Protein AF-A0A940CKV7-F1 (afdb_monomer_lite)

Secondary structure (DSSP, 8-state):
-HHHHHTTS-TTGGGSTT-----HHHHHHHHHHHSTTSS---B-TTSPBP--HHHHHHHTT----TTSHHHHHHHHHHHHHHHHHH-HHHHHHHHHTSSHHHHHHHHHH-SSEEEEEEETTEEEEEEEEEEEE-TTT--EEEEETTS-THHHHT--HHHHHHHHHSSS--EEE--GGG----B-GGGGGGSHHHHTT-HHHHHHHHHHHHH-HHHHHHHHHHHHHHHHHHHHTS--SPPPGGG-TTSPPPHHHHHHHHHHHHS-HHHHHHHGGG-SSHHHHHHHHHHHHHH-GGGS-HHHHHHHHHHHHHHHS---TTSSS--HHHHHHHHHHHHHHHHHTT-HHHHHHHHHHHHHHHHHHHHHH--

pLDDT: mean 94.84, std 5.23, range [50.06, 98.69]

Radius of gyration: 26.02 Å; chains: 1; bounding box: 56×54×68 Å

Sequence (367 aa):
RNTLFQNLEYPFASTTNGNKEGDLINLARAANLYYPGTLKNRTNKKGNLEYKLDTTAPLNGIEHAAHTAIGDCLATLEIAKIIKKKASSVWDASLLTANKDESLKIIKNEKLFCTNEFYYGKVVPFVQTFVCQHPVYQWPKTFDLKQDPNIYMNMPIEALKGKLKKPPKVLRTCRHNKHPIVMNPSYIDNFEEYKMIGITKLTERANIVRQNKKFAEKVELILRDEAEEKAETKSQEDLYEEETVYKFPPAEDNKILPGFHEAAWDKKLPYLQKFKDKRFQYFGKKILYQEKPDLLSKEDYDEIHDTIVKRVLTTNDEKKWNTIPRTYAEIDTLRAKFEKSKATEKLKMLEEINVYVEELEKFYSHA

Foldseek 3Di:
DLVCLLQLHDPCVCQPPPHFAFDVLQLLLVLCLLQNPLWDADADPVRAGDDDLVGRQVSRVHDAPPPDPVRSVRSSVVSLVSSCVRVVQLVVLLVQLRHLVSLVCCLQPDLWWKFWDADPRHTHIFIWHWQEQQPPPRFTKIFGLLDQCVVQLPDDLVVNLVVCPDPVNGIDTDRSNHRIRTHHCVSQCSPVSSVVCPPVNSSVSSCSRSVRNVSSVSVNVSSVVVVVVVVVPDDPDDDDLSRCVVVDFDPQSSVCSVVLVVDDLLCNLVSLVVGPDVSSNLSSLVVCLVPPVVSDDPVSNCVNLVVVLCVACDPDPPDPDHHLVNLVVVLVVVCVVCVVVVVVVVNVVSVVVVVVSVVVCVVSVVD

Structure (mmCIF, N/CA/C/O backbone):
data_AF-A0A940CKV7-F1
#
_entry.id   AF-A0A940CKV7-F1
#
loop_
_atom_site.group_PDB
_atom_site.id
_atom_site.type_symbol
_atom_site.label_atom_id
_atom_site.label_alt_id
_atom_site.label_comp_id
_atom_site.label_asym_id
_atom_site.label_entity_id
_atom_site.label_seq_id
_atom_site.pdbx_PDB_ins_code
_atom_site.Cartn_x
_atom_site.Cartn_y
_atom_site.Cartn_z
_atom_site.occupancy
_atom_site.B_iso_or_equiv
_atom_site.auth_seq_id
_atom_site.auth_comp_id
_atom_site.auth_asym_id
_atom_site.auth_atom_id
_atom_site.pdbx_PDB_model_num
ATOM 1 N N . ARG A 1 1 ? 0.982 -0.813 -11.890 1.00 93.50 1 ARG A N 1
ATOM 2 C CA . ARG A 1 1 ? 0.947 0.659 -12.095 1.00 93.50 1 ARG A CA 1
ATOM 3 C C . ARG A 1 1 ? 2.190 1.157 -12.827 1.00 93.50 1 ARG A C 1
ATOM 5 O O . ARG A 1 1 ? 2.026 1.580 -13.955 1.00 93.50 1 ARG A O 1
ATOM 12 N N . ASN A 1 2 ? 3.403 1.055 -12.260 1.00 94.50 2 ASN A N 1
ATOM 13 C CA . ASN A 1 2 ? 4.631 1.523 -12.936 1.00 94.50 2 ASN A CA 1
ATOM 14 C C . ASN A 1 2 ? 4.862 0.862 -14.300 1.00 94.50 2 ASN A C 1
ATOM 16 O O . ASN A 1 2 ? 5.116 1.573 -15.258 1.00 94.50 2 ASN A O 1
ATOM 20 N N . THR A 1 3 ? 4.688 -0.461 -14.403 1.00 95.56 3 THR A N 1
ATOM 21 C CA . THR A 1 3 ? 4.785 -1.172 -15.688 1.00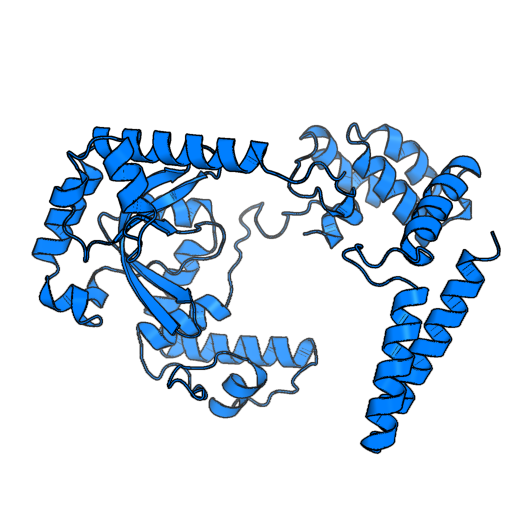 95.56 3 THR A CA 1
ATOM 22 C C . THR A 1 3 ? 3.829 -0.594 -16.727 1.00 95.56 3 THR A C 1
ATOM 24 O O . THR A 1 3 ? 4.272 -0.233 -17.803 1.00 95.56 3 THR A O 1
ATOM 27 N N . LEU A 1 4 ? 2.547 -0.418 -16.385 1.00 96.94 4 LEU A N 1
ATOM 28 C CA . LEU A 1 4 ? 1.564 0.192 -17.288 1.00 96.94 4 LEU A CA 1
ATOM 29 C C . LEU A 1 4 ? 1.986 1.614 -17.698 1.00 96.94 4 LEU A C 1
ATOM 31 O O . LEU A 1 4 ? 2.046 1.918 -18.879 1.00 96.94 4 LEU A O 1
ATOM 35 N N . PHE A 1 5 ? 2.382 2.452 -16.736 1.00 97.06 5 PHE A N 1
ATOM 36 C CA . PHE A 1 5 ? 2.818 3.827 -16.997 1.00 97.06 5 PHE A CA 1
ATOM 37 C C . PHE A 1 5 ? 3.996 3.913 -17.977 1.00 97.06 5 PHE A C 1
ATOM 39 O O . PHE A 1 5 ? 3.960 4.711 -18.908 1.00 97.06 5 PHE A O 1
ATOM 46 N N . GLN A 1 6 ? 5.009 3.064 -17.786 1.00 96.12 6 GLN A N 1
ATOM 47 C CA . GLN A 1 6 ? 6.195 3.003 -18.646 1.00 96.12 6 GLN A CA 1
ATOM 48 C C . GLN A 1 6 ? 5.915 2.381 -20.017 1.00 96.12 6 GLN A C 1
ATOM 50 O O . GLN A 1 6 ? 6.709 2.558 -20.929 1.00 96.12 6 GLN A O 1
ATOM 55 N N . ASN A 1 7 ? 4.799 1.665 -20.166 1.00 97.06 7 ASN A N 1
ATOM 56 C CA . ASN A 1 7 ? 4.383 1.039 -21.418 1.00 97.06 7 ASN A CA 1
ATOM 57 C C . ASN A 1 7 ? 3.242 1.805 -22.101 1.00 97.06 7 ASN A C 1
ATOM 59 O O . ASN A 1 7 ? 2.533 1.236 -22.919 1.00 97.06 7 ASN A O 1
ATOM 63 N N . LEU A 1 8 ? 3.039 3.085 -21.763 1.00 97.25 8 LEU A N 1
ATOM 64 C CA . LEU A 1 8 ? 1.963 3.913 -22.325 1.00 97.25 8 LEU A CA 1
ATOM 65 C C . LEU A 1 8 ? 0.572 3.277 -22.176 1.00 97.25 8 LEU A C 1
ATOM 67 O O . LEU A 1 8 ? -0.274 3.366 -23.058 1.00 97.25 8 LEU A O 1
ATOM 71 N N . GLU A 1 9 ? 0.334 2.647 -21.033 1.00 96.12 9 GLU A N 1
ATOM 72 C CA . GLU A 1 9 ? -0.957 2.104 -20.628 1.00 96.12 9 GLU A CA 1
ATOM 73 C C . GLU A 1 9 ? -1.489 2.862 -19.415 1.00 96.12 9 GLU A C 1
ATOM 75 O O . GLU A 1 9 ? -0.730 3.343 -18.565 1.00 96.12 9 GLU A O 1
ATOM 80 N N . TYR A 1 10 ? -2.815 2.950 -19.289 1.00 95.00 10 TYR A N 1
ATOM 81 C CA . TYR A 1 10 ? -3.418 3.707 -18.195 1.00 95.00 10 TYR A CA 1
ATOM 82 C C . TYR A 1 10 ? -3.077 3.077 -16.823 1.00 95.00 10 TYR A C 1
ATOM 84 O O . TYR A 1 10 ? -3.551 1.978 -16.509 1.00 95.00 10 TYR A O 1
ATOM 92 N N . PRO A 1 11 ? -2.311 3.750 -15.932 1.00 94.62 11 PRO A N 1
ATOM 93 C CA . PRO A 1 11 ? -1.699 3.081 -14.777 1.00 94.62 11 PRO A CA 1
ATOM 94 C C . PRO A 1 11 ? -2.669 2.612 -13.692 1.00 94.62 11 PRO A C 1
ATOM 96 O O . PRO A 1 11 ? -2.259 1.879 -12.787 1.00 94.62 11 PRO A O 1
ATOM 99 N N . PHE A 1 12 ? -3.923 3.064 -13.749 1.00 92.06 12 PHE A N 1
ATOM 100 C CA . PHE A 1 12 ? -4.952 2.843 -12.733 1.00 92.06 12 PHE A CA 1
ATOM 101 C C . PHE A 1 12 ? -6.142 2.022 -13.251 1.00 92.06 12 PHE A C 1
ATOM 103 O O . PHE A 1 12 ? -7.173 1.975 -12.577 1.00 92.06 12 PHE A O 1
ATOM 110 N N . ALA A 1 13 ? -5.991 1.351 -14.401 1.00 91.50 13 ALA A N 1
ATOM 111 C CA . ALA A 1 13 ? -7.047 0.590 -15.080 1.00 91.50 13 ALA A CA 1
ATOM 112 C C . ALA A 1 13 ? -7.775 -0.431 -14.179 1.00 91.50 13 ALA A C 1
ATOM 114 O O . ALA A 1 13 ? -8.986 -0.625 -14.287 1.00 91.50 13 ALA A O 1
ATOM 115 N N . SER A 1 14 ? -7.062 -1.033 -13.226 1.00 90.44 14 SER A N 1
ATOM 116 C CA . SER A 1 14 ? -7.600 -1.999 -12.260 1.00 90.44 14 SER A CA 1
ATOM 117 C C . SER A 1 14 ? -8.531 -1.394 -11.196 1.00 90.44 14 SER A C 1
ATOM 119 O O . SER A 1 14 ? -9.198 -2.130 -10.479 1.00 90.44 14 SER A O 1
ATOM 121 N N . THR A 1 15 ? -8.615 -0.063 -11.100 1.00 89.44 15 THR A N 1
ATOM 122 C CA . THR A 1 15 ? -9.447 0.663 -10.113 1.00 89.44 15 THR A CA 1
ATOM 123 C C . THR A 1 15 ? -10.499 1.580 -10.735 1.00 89.44 15 THR A C 1
ATOM 125 O O . THR A 1 15 ? -11.175 2.322 -10.022 1.00 89.44 15 THR A O 1
ATOM 128 N N . THR A 1 16 ? -10.613 1.580 -12.061 1.00 88.12 16 THR A N 1
ATOM 129 C CA . THR A 1 16 ? -11.551 2.415 -12.823 1.00 88.12 16 THR A CA 1
ATOM 130 C C . THR A 1 16 ? -12.621 1.562 -13.501 1.00 88.12 16 THR A C 1
ATOM 132 O O . THR A 1 16 ? -12.555 0.339 -13.464 1.00 88.12 16 THR A O 1
ATOM 135 N N . ASN A 1 17 ? -13.620 2.197 -14.120 1.00 87.56 17 ASN A N 1
ATOM 136 C CA . ASN A 1 17 ? -14.678 1.516 -14.885 1.00 87.56 17 ASN A CA 1
ATOM 137 C C . ASN A 1 17 ? -15.475 0.478 -14.071 1.00 87.56 17 ASN A C 1
ATOM 139 O O . ASN A 1 17 ? -15.837 -0.575 -14.577 1.00 87.56 17 ASN A O 1
ATOM 143 N N . GLY A 1 18 ? -15.729 0.764 -12.790 1.00 89.38 18 GLY A N 1
ATOM 144 C CA . GLY A 1 18 ? -16.455 -0.144 -11.894 1.00 89.38 18 GLY A CA 1
ATOM 145 C C . GLY A 1 18 ? -15.606 -1.269 -11.290 1.00 89.38 18 GLY A C 1
ATOM 146 O O . GLY A 1 18 ? -16.100 -1.980 -10.416 1.00 89.38 18 GLY A O 1
ATOM 147 N N . ASN A 1 19 ? -14.331 -1.396 -11.679 1.00 93.00 19 ASN A N 1
ATOM 148 C CA . ASN A 1 19 ? -13.413 -2.363 -11.080 1.00 93.00 19 ASN A CA 1
ATOM 149 C C . ASN A 1 19 ? -13.147 -2.051 -9.598 1.00 93.00 19 ASN A C 1
ATOM 151 O O . ASN A 1 19 ? -13.137 -0.892 -9.165 1.00 93.00 19 ASN A O 1
ATOM 155 N N . LYS A 1 20 ? -12.906 -3.109 -8.819 1.00 93.69 20 LYS A N 1
ATOM 156 C CA . LYS A 1 20 ? -12.588 -3.052 -7.387 1.00 93.69 20 LYS A CA 1
ATOM 157 C C . LYS A 1 20 ? -11.294 -3.817 -7.116 1.00 93.69 20 LYS A C 1
ATOM 159 O O . LYS A 1 20 ? -11.029 -4.827 -7.761 1.00 93.69 20 LYS A O 1
ATOM 164 N N . GLU A 1 21 ? -10.512 -3.354 -6.143 1.00 93.19 21 GLU A N 1
ATOM 165 C CA . GLU A 1 21 ? -9.263 -3.998 -5.725 1.00 93.19 21 GLU A CA 1
ATOM 166 C C . GLU A 1 21 ? -9.343 -4.381 -4.247 1.00 93.19 21 GLU A C 1
ATOM 168 O O . GLU A 1 21 ? -9.680 -3.563 -3.391 1.00 93.19 21 GLU A O 1
ATOM 173 N N . GLY A 1 22 ? -8.981 -5.625 -3.947 1.00 93.38 22 GLY A N 1
ATOM 174 C CA . GLY A 1 22 ? -8.844 -6.131 -2.588 1.00 93.38 22 GLY A CA 1
ATOM 175 C C . GLY A 1 22 ? -7.443 -6.679 -2.348 1.00 93.38 22 GLY A C 1
ATOM 176 O O . GLY A 1 22 ? -6.738 -7.067 -3.276 1.00 93.38 22 GLY A O 1
ATOM 177 N N . ASP A 1 23 ? -7.054 -6.730 -1.081 1.00 94.69 23 ASP A N 1
ATOM 178 C CA . ASP A 1 23 ? -5.807 -7.339 -0.622 1.00 94.69 23 ASP A CA 1
ATOM 179 C C . ASP A 1 23 ? -6.106 -8.375 0.467 1.00 94.69 23 ASP A C 1
ATOM 181 O O . ASP A 1 23 ? -6.631 -8.045 1.541 1.00 94.69 23 ASP A O 1
ATOM 185 N N . LEU A 1 24 ? -5.762 -9.633 0.178 1.00 96.50 24 LEU A N 1
ATOM 186 C CA . LEU A 1 24 ? -6.023 -10.758 1.063 1.00 96.50 24 LEU A CA 1
ATOM 187 C C . LEU A 1 24 ? -5.175 -10.707 2.338 1.00 96.50 24 LEU A C 1
ATOM 189 O O . LEU A 1 24 ? -5.593 -11.264 3.350 1.00 96.50 24 LEU A O 1
ATOM 193 N N . ILE A 1 25 ? -4.032 -10.008 2.357 1.00 96.25 25 ILE A N 1
ATOM 194 C CA . ILE A 1 25 ? -3.226 -9.909 3.584 1.00 96.25 25 ILE A CA 1
ATOM 195 C C . ILE A 1 25 ? -3.952 -9.113 4.671 1.00 96.25 25 ILE A C 1
ATOM 197 O O . ILE A 1 25 ? -3.915 -9.474 5.850 1.00 96.25 25 ILE A O 1
ATOM 201 N N . ASN A 1 26 ? -4.645 -8.039 4.281 1.00 94.62 26 ASN A N 1
ATOM 202 C CA . ASN A 1 26 ? -5.449 -7.235 5.195 1.00 94.62 26 ASN A CA 1
ATOM 203 C C . ASN A 1 26 ? -6.654 -8.040 5.672 1.00 94.62 26 ASN A C 1
ATOM 205 O O . ASN A 1 26 ? -6.971 -8.021 6.863 1.00 94.62 26 ASN A O 1
ATOM 209 N N . LEU A 1 27 ? -7.255 -8.805 4.759 1.00 96.75 27 LEU A N 1
ATOM 210 C CA . LEU A 1 27 ? -8.381 -9.669 5.066 1.00 96.75 27 LEU A CA 1
ATOM 211 C C . LEU A 1 27 ? -8.001 -10.805 6.029 1.00 96.75 27 LEU A C 1
ATOM 213 O O . LEU A 1 27 ? -8.703 -11.022 7.007 1.00 96.75 27 LEU A O 1
ATOM 217 N N . ALA A 1 28 ? -6.866 -11.476 5.824 1.00 98.00 28 ALA A N 1
ATOM 218 C CA . ALA A 1 28 ? -6.359 -12.533 6.702 1.00 98.00 28 ALA A CA 1
ATOM 219 C C . ALA A 1 28 ? -6.091 -12.026 8.128 1.00 98.00 28 ALA A C 1
ATOM 221 O O . ALA A 1 28 ? -6.448 -12.678 9.111 1.00 98.00 28 ALA A O 1
ATOM 222 N N . ARG A 1 29 ? -5.501 -10.829 8.248 1.00 97.62 29 ARG A N 1
ATOM 223 C CA . ARG A 1 29 ? -5.260 -10.168 9.540 1.00 97.62 29 ARG A CA 1
ATOM 224 C C . ARG A 1 29 ? -6.561 -9.810 10.249 1.00 97.62 29 ARG A C 1
ATOM 226 O O . ARG A 1 29 ? -6.675 -10.051 11.447 1.00 97.62 29 ARG A O 1
ATOM 233 N N . ALA A 1 30 ? -7.526 -9.250 9.522 1.00 97.81 30 ALA A N 1
ATOM 234 C CA . ALA A 1 30 ? -8.838 -8.937 10.073 1.00 97.81 30 ALA A CA 1
ATOM 235 C C . ALA A 1 30 ? -9.583 -10.219 10.481 1.00 97.81 30 ALA A C 1
ATOM 237 O O . ALA A 1 30 ? -10.117 -10.287 11.582 1.00 97.81 30 ALA A O 1
ATOM 238 N N . ALA A 1 31 ? -9.547 -11.266 9.656 1.00 98.31 31 ALA A N 1
ATOM 239 C CA . ALA A 1 31 ? -10.203 -12.537 9.934 1.00 98.31 31 ALA A CA 1
ATOM 240 C C . ALA A 1 31 ? -9.733 -13.140 11.263 1.00 98.31 31 ALA A C 1
ATOM 242 O O . ALA A 1 31 ? -10.559 -13.429 12.118 1.00 98.31 31 ALA A O 1
ATOM 243 N N . ASN A 1 32 ? -8.422 -13.235 11.495 1.00 97.44 32 ASN A N 1
ATOM 244 C CA . ASN A 1 32 ? -7.895 -13.737 12.768 1.00 97.44 32 ASN A CA 1
ATOM 245 C C . ASN A 1 32 ? -8.126 -12.803 13.962 1.00 97.44 32 ASN A C 1
ATOM 247 O O . ASN A 1 32 ? -8.131 -13.275 15.095 1.00 97.44 32 ASN A O 1
ATOM 251 N N . LEU A 1 33 ? -8.282 -11.496 13.734 1.00 97.38 33 LEU A N 1
ATOM 252 C CA . LEU A 1 33 ? -8.591 -10.546 14.801 1.00 97.38 33 LEU A CA 1
ATOM 253 C C . LEU A 1 33 ? -10.054 -10.657 15.249 1.00 97.38 33 LEU A C 1
ATOM 255 O O . LEU A 1 33 ? -10.321 -10.746 16.442 1.00 97.38 33 LEU A O 1
ATOM 259 N N . TYR A 1 34 ? -10.995 -10.619 14.302 1.00 97.56 34 TYR A N 1
ATOM 260 C CA . TYR A 1 34 ? -12.433 -10.599 14.590 1.00 97.56 34 TYR A CA 1
ATOM 261 C C . TYR A 1 34 ? -13.013 -12.001 14.814 1.00 97.56 34 TYR A C 1
ATOM 263 O O . TYR A 1 34 ? -13.986 -12.143 15.549 1.00 97.56 34 TYR A O 1
ATOM 271 N N . TYR A 1 35 ? -12.398 -13.024 14.214 1.00 97.25 35 TYR A N 1
ATOM 272 C CA . TYR A 1 35 ? -12.752 -14.440 14.331 1.00 97.25 35 TYR A CA 1
ATOM 273 C C . TYR A 1 35 ? -11.482 -15.271 14.608 1.00 97.25 35 TYR A C 1
ATOM 275 O O . TYR A 1 35 ? -10.925 -15.896 13.692 1.00 97.25 35 TYR A O 1
ATOM 283 N N . PRO A 1 36 ? -10.980 -15.275 15.859 1.00 95.31 36 PRO A N 1
ATOM 284 C CA . PRO A 1 36 ? -9.770 -16.004 16.227 1.00 95.31 36 PRO A CA 1
ATOM 285 C C . PRO A 1 36 ? -9.809 -17.478 15.805 1.00 95.31 36 PRO A C 1
ATOM 287 O O . PRO A 1 36 ? -10.814 -18.164 15.972 1.00 95.31 36 PRO A O 1
ATOM 290 N N . GLY A 1 37 ? -8.704 -17.973 15.240 1.00 94.50 37 GLY A N 1
ATOM 291 C CA . GLY A 1 37 ? -8.605 -19.350 14.738 1.00 94.50 37 GLY A CA 1
ATOM 292 C C . GLY A 1 37 ? -9.161 -19.568 13.325 1.00 94.50 37 GLY A C 1
ATOM 293 O O . GLY A 1 37 ? -9.197 -20.711 12.856 1.00 94.50 37 GLY A O 1
ATOM 294 N N . THR A 1 38 ? -9.556 -18.500 12.618 1.00 98.12 38 THR A N 1
ATOM 295 C CA . THR A 1 38 ? -9.926 -18.579 11.195 1.00 98.12 38 THR A CA 1
ATOM 296 C C . THR A 1 38 ? -8.801 -19.212 10.376 1.00 98.12 38 THR A C 1
ATOM 298 O O . THR A 1 38 ? -9.014 -20.243 9.726 1.00 98.12 38 THR A O 1
ATOM 301 N N . LEU A 1 39 ? -7.598 -18.645 10.478 1.00 98.25 39 LEU A N 1
ATOM 302 C CA . LEU A 1 39 ? -6.369 -19.189 9.919 1.00 98.25 39 LEU A CA 1
ATOM 303 C C . LEU A 1 39 ? -5.442 -19.658 11.042 1.00 98.25 39 LEU A C 1
ATOM 305 O O . LEU A 1 39 ? -5.254 -18.984 12.056 1.00 98.25 39 LEU A O 1
ATOM 309 N N . LYS A 1 40 ? -4.827 -20.821 10.835 1.00 97.88 40 LYS A N 1
ATOM 310 C CA . LYS A 1 40 ? -3.692 -21.286 11.631 1.00 97.88 40 LYS A CA 1
ATOM 311 C C . LYS A 1 40 ? -2.433 -20.573 11.144 1.00 97.88 40 LYS A C 1
ATOM 313 O O . LYS A 1 40 ? -2.083 -20.672 9.972 1.00 97.88 40 LYS A O 1
ATOM 318 N N . ASN A 1 41 ? -1.752 -19.867 12.036 1.00 96.62 41 ASN A N 1
ATOM 319 C CA . ASN A 1 41 ? -0.548 -19.102 11.721 1.00 96.62 41 ASN A CA 1
ATOM 320 C C . ASN A 1 41 ? 0.583 -19.501 12.664 1.00 96.62 41 ASN A C 1
ATOM 322 O O . ASN A 1 41 ? 0.347 -19.862 13.818 1.00 96.62 41 ASN A O 1
ATOM 326 N N . ARG A 1 42 ? 1.824 -19.399 12.184 1.00 94.88 42 ARG A N 1
ATOM 327 C CA . ARG A 1 42 ? 2.995 -19.513 13.052 1.00 94.88 42 ARG A CA 1
ATOM 328 C C . ARG A 1 42 ? 3.030 -18.319 14.003 1.00 94.88 42 ARG A C 1
ATOM 330 O O . ARG A 1 42 ? 2.675 -17.205 13.623 1.00 94.88 42 ARG A O 1
ATOM 337 N N . THR A 1 43 ? 3.533 -18.543 15.208 1.00 94.12 43 THR A N 1
ATOM 338 C CA . THR A 1 43 ? 3.838 -17.474 16.157 1.00 94.12 43 THR A CA 1
ATOM 339 C C . THR A 1 43 ? 5.329 -17.152 16.105 1.00 94.12 43 THR A C 1
ATOM 341 O O . THR A 1 43 ? 6.170 -18.049 16.154 1.00 94.12 43 THR A O 1
ATOM 344 N N . ASN A 1 44 ? 5.680 -15.873 15.988 1.00 89.50 44 ASN A N 1
ATOM 345 C CA . ASN A 1 44 ? 7.074 -15.438 16.015 1.00 89.50 44 ASN A CA 1
ATOM 346 C C . ASN A 1 44 ? 7.636 -15.391 17.451 1.00 89.50 44 ASN A C 1
ATOM 348 O O . ASN A 1 44 ? 6.905 -15.530 18.430 1.00 89.50 44 ASN A O 1
ATOM 352 N N . LYS A 1 45 ? 8.941 -15.112 17.593 1.00 91.31 45 LYS A N 1
ATOM 353 C CA . LYS A 1 45 ? 9.635 -15.027 18.899 1.00 91.31 45 LYS A CA 1
ATOM 354 C C . LYS A 1 45 ? 9.018 -14.026 19.894 1.00 91.31 45 LYS A C 1
ATOM 356 O O . LYS A 1 45 ? 9.319 -14.095 21.076 1.00 91.31 45 LYS A O 1
ATOM 361 N N . LYS A 1 46 ? 8.196 -13.078 19.425 1.00 90.88 46 LYS A N 1
ATOM 362 C CA . LYS A 1 46 ? 7.521 -12.057 20.245 1.00 90.88 46 LYS A CA 1
ATOM 363 C C . LYS A 1 46 ? 6.071 -12.421 20.589 1.00 90.88 46 LYS A C 1
ATOM 365 O O . LYS A 1 46 ? 5.365 -11.577 21.133 1.00 90.88 46 LYS A O 1
ATOM 370 N N . GLY A 1 47 ? 5.612 -13.623 20.240 1.00 91.75 47 GLY A N 1
ATOM 371 C CA . GLY A 1 47 ? 4.241 -14.058 20.505 1.00 91.75 47 GLY A CA 1
ATOM 372 C C . GLY A 1 47 ? 3.209 -13.589 19.474 1.00 91.75 47 GLY A C 1
ATOM 373 O O . GLY A 1 47 ? 2.019 -13.777 19.698 1.00 91.75 47 GLY A O 1
ATOM 374 N N . ASN A 1 48 ? 3.620 -12.994 18.346 1.00 94.06 48 ASN A N 1
ATOM 375 C CA . ASN A 1 48 ? 2.671 -12.489 17.346 1.00 94.06 48 ASN A CA 1
ATOM 376 C C . ASN A 1 48 ? 2.500 -13.452 16.170 1.00 94.06 48 ASN A C 1
ATOM 378 O O . ASN A 1 48 ? 3.464 -14.100 15.756 1.00 94.06 48 ASN A O 1
ATOM 382 N N . LEU A 1 49 ? 1.304 -13.463 15.579 1.00 94.81 49 LEU A N 1
ATOM 383 C CA . LEU A 1 49 ? 0.996 -14.254 14.388 1.00 94.81 49 LEU A CA 1
ATOM 384 C C . LEU A 1 49 ? 1.764 -13.752 13.152 1.00 94.81 49 LEU A C 1
ATOM 386 O O . LEU A 1 49 ? 1.784 -12.557 12.847 1.00 94.81 49 LEU A O 1
ATOM 390 N N . GLU A 1 50 ? 2.369 -14.684 12.424 1.00 94.69 50 GLU A N 1
ATOM 391 C CA . GLU A 1 50 ? 3.041 -14.476 11.144 1.00 94.69 50 GLU A CA 1
ATOM 392 C C . GLU A 1 50 ? 2.094 -14.811 9.987 1.00 94.69 50 GLU A C 1
ATOM 394 O O . GLU A 1 50 ? 1.477 -15.872 9.968 1.00 94.69 50 GLU A O 1
ATOM 399 N N . TYR A 1 51 ? 1.992 -13.906 9.011 1.00 95.38 51 TYR A N 1
ATOM 400 C CA . TYR A 1 51 ? 1.062 -14.009 7.877 1.00 95.38 51 TYR A CA 1
ATOM 401 C C . TYR A 1 51 ? 1.786 -14.217 6.542 1.00 95.38 51 TYR A C 1
ATOM 403 O O . TYR A 1 51 ? 1.312 -13.771 5.500 1.00 95.38 51 TYR A O 1
ATOM 411 N N . LYS A 1 52 ? 2.972 -14.832 6.560 1.00 95.12 52 LYS A N 1
ATOM 412 C CA . LYS A 1 52 ? 3.630 -15.216 5.312 1.00 95.12 52 LYS A CA 1
ATOM 413 C C . LYS A 1 52 ? 2.902 -16.415 4.709 1.00 95.12 52 LYS A C 1
ATOM 415 O O . LYS A 1 52 ? 2.498 -17.325 5.437 1.00 95.12 52 LYS A O 1
ATOM 420 N N . LEU A 1 53 ? 2.696 -16.392 3.394 1.00 95.81 53 LEU A N 1
ATOM 421 C CA . LEU A 1 53 ? 1.915 -17.417 2.702 1.00 95.81 53 LEU A CA 1
ATOM 422 C C . LEU A 1 53 ? 2.591 -18.794 2.788 1.00 95.81 53 LEU A C 1
ATOM 424 O O . LEU A 1 53 ? 1.912 -19.763 3.109 1.00 95.81 53 LEU A O 1
ATOM 428 N N . ASP A 1 54 ? 3.923 -18.825 2.643 1.00 94.00 54 ASP A N 1
ATOM 429 C CA . ASP A 1 54 ? 4.812 -20.000 2.752 1.00 94.00 54 ASP A CA 1
ATOM 430 C C . ASP A 1 54 ? 4.583 -20.872 4.000 1.00 94.00 54 ASP A C 1
ATOM 432 O O . ASP A 1 54 ? 4.768 -22.084 3.988 1.00 94.00 54 ASP A O 1
ATOM 436 N N . THR A 1 55 ? 4.179 -20.247 5.100 1.00 94.56 55 THR A N 1
ATOM 437 C CA . THR A 1 55 ? 3.973 -20.873 6.403 1.00 94.56 55 THR A CA 1
ATOM 438 C C . THR A 1 55 ? 2.494 -20.992 6.720 1.00 94.56 55 THR A C 1
ATOM 440 O O . THR A 1 55 ? 2.071 -21.981 7.313 1.00 94.56 55 THR A O 1
ATOM 443 N N . THR A 1 56 ? 1.689 -20.007 6.318 1.00 96.25 56 THR A N 1
ATOM 444 C CA . THR A 1 56 ? 0.250 -19.993 6.594 1.00 96.25 56 THR A CA 1
ATOM 445 C C . THR 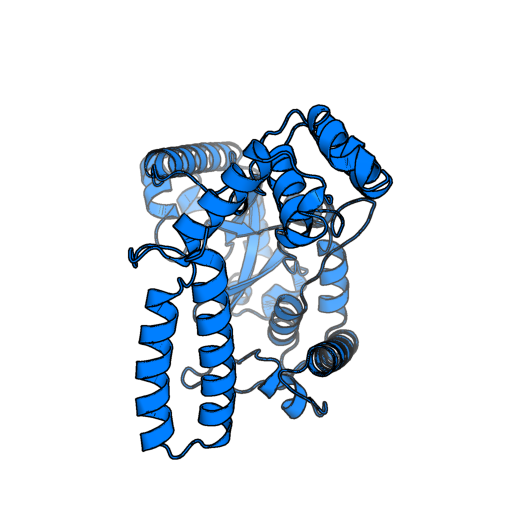A 1 56 ? -0.485 -21.052 5.774 1.00 96.25 56 THR A C 1
ATOM 447 O O . THR A 1 56 ? -1.334 -21.744 6.329 1.00 96.25 56 THR A O 1
ATOM 450 N N . ALA A 1 57 ? -0.171 -21.225 4.486 1.00 97.19 57 ALA A N 1
ATOM 451 C CA . ALA A 1 57 ? -0.873 -22.184 3.633 1.00 97.19 57 ALA A CA 1
ATOM 452 C C . ALA A 1 57 ? -0.713 -23.641 4.129 1.00 97.19 57 ALA A C 1
ATOM 454 O O . ALA A 1 57 ? -1.739 -24.251 4.456 1.00 97.19 57 ALA A O 1
ATOM 455 N N . PRO A 1 58 ? 0.508 -24.169 4.360 1.00 96.88 58 PRO A N 1
ATOM 456 C CA . PRO A 1 58 ? 0.676 -25.530 4.876 1.00 96.88 58 PRO A CA 1
ATOM 457 C C . PRO A 1 58 ? 0.014 -25.759 6.241 1.00 96.88 58 PRO A C 1
ATOM 459 O O . PRO A 1 58 ? -0.615 -26.793 6.465 1.00 96.88 58 PRO A O 1
ATOM 462 N N . LEU A 1 59 ? 0.072 -24.777 7.153 1.00 97.56 59 LEU A N 1
ATOM 463 C CA . LEU A 1 59 ? -0.575 -24.877 8.471 1.00 97.56 59 LEU A CA 1
ATOM 464 C C . LEU A 1 59 ? -2.102 -24.993 8.391 1.00 97.56 59 LEU A C 1
ATOM 466 O O . LEU A 1 59 ? -2.731 -25.485 9.331 1.00 97.56 59 LEU A O 1
ATOM 470 N N . ASN A 1 60 ? -2.700 -24.546 7.288 1.00 98.00 60 ASN A N 1
ATOM 471 C CA . ASN A 1 60 ? -4.128 -24.660 7.021 1.00 98.00 60 ASN A CA 1
ATOM 472 C C . ASN A 1 60 ? -4.474 -25.838 6.095 1.00 98.00 60 ASN A C 1
ATOM 474 O O . ASN A 1 60 ? -5.616 -25.928 5.653 1.00 98.00 60 ASN A O 1
ATOM 478 N N . GLY A 1 61 ? -3.532 -26.758 5.855 1.00 97.12 61 GLY A N 1
ATOM 479 C CA . GLY A 1 61 ? -3.750 -27.956 5.040 1.00 97.12 61 GLY A CA 1
ATOM 480 C C . GLY A 1 61 ? -3.771 -27.687 3.536 1.00 97.12 61 GLY A C 1
ATOM 481 O O . GLY A 1 61 ? -4.407 -28.434 2.803 1.00 97.12 61 GLY A O 1
ATOM 482 N N . ILE A 1 62 ? -3.122 -26.610 3.087 1.00 97.25 62 ILE A N 1
ATOM 483 C CA . ILE A 1 62 ? -3.033 -26.236 1.674 1.00 97.25 62 ILE A CA 1
ATOM 484 C C . ILE A 1 62 ? -1.642 -26.616 1.167 1.00 97.25 62 ILE A C 1
ATOM 486 O O . ILE A 1 62 ? -0.636 -26.148 1.707 1.00 97.25 62 ILE A O 1
ATOM 490 N N . GLU A 1 63 ? -1.584 -27.445 0.127 1.00 93.50 63 GLU A N 1
ATOM 491 C CA . GLU A 1 63 ? -0.340 -27.710 -0.595 1.00 93.50 63 GLU A CA 1
ATOM 492 C C . GLU A 1 63 ? 0.154 -26.424 -1.262 1.00 93.50 63 GLU A C 1
ATOM 494 O O . GLU A 1 63 ? -0.602 -25.726 -1.940 1.00 93.50 63 GLU A O 1
ATOM 499 N N . HIS A 1 64 ? 1.428 -26.086 -1.055 1.00 93.00 64 HIS A N 1
ATOM 500 C CA . HIS A 1 64 ? 1.973 -24.813 -1.510 1.00 93.00 64 HIS A CA 1
ATOM 501 C C . HIS A 1 64 ? 3.330 -25.000 -2.180 1.00 93.00 64 HIS A C 1
ATOM 503 O O . HIS A 1 64 ? 4.353 -25.180 -1.520 1.00 93.00 64 HIS A O 1
ATOM 509 N N . ALA A 1 65 ? 3.335 -24.900 -3.510 1.00 90.81 65 ALA A N 1
ATOM 510 C CA . ALA A 1 65 ? 4.548 -24.726 -4.304 1.00 90.81 65 ALA A CA 1
ATOM 511 C C . ALA A 1 65 ? 5.049 -23.276 -4.166 1.00 90.81 65 ALA A C 1
ATOM 513 O O . ALA A 1 65 ? 4.869 -22.447 -5.064 1.00 90.81 65 ALA A O 1
ATOM 514 N N . ALA A 1 66 ? 5.603 -22.964 -2.993 1.00 85.38 66 ALA A N 1
ATOM 515 C CA . ALA A 1 66 ? 6.052 -21.624 -2.635 1.00 85.38 66 ALA A CA 1
ATOM 516 C C . ALA A 1 66 ? 7.084 -21.076 -3.628 1.00 85.38 66 ALA A C 1
ATOM 518 O O . ALA A 1 66 ? 7.908 -21.820 -4.161 1.00 85.38 66 ALA A O 1
ATOM 519 N N . HIS A 1 67 ? 7.048 -19.758 -3.837 1.00 84.81 67 HIS A N 1
ATOM 520 C CA . HIS A 1 67 ? 7.946 -19.034 -4.745 1.00 84.81 67 HIS A CA 1
ATOM 521 C C . HIS A 1 67 ? 7.751 -19.362 -6.234 1.00 84.81 67 HIS A C 1
ATOM 523 O O . HIS A 1 67 ? 8.601 -19.029 -7.058 1.00 84.81 67 HIS A O 1
ATOM 529 N N . THR A 1 68 ? 6.605 -19.949 -6.593 1.00 92.75 68 THR A N 1
ATOM 530 C CA . THR A 1 68 ? 6.122 -20.017 -7.977 1.00 92.75 68 THR A CA 1
ATOM 531 C C . THR A 1 68 ? 4.885 -19.138 -8.122 1.00 92.75 68 THR A C 1
ATOM 533 O O . THR A 1 68 ? 4.017 -19.138 -7.249 1.00 92.75 68 THR A O 1
ATOM 536 N N . ALA A 1 69 ? 4.766 -18.407 -9.236 1.00 93.38 69 ALA A N 1
ATOM 537 C CA . ALA A 1 69 ? 3.645 -17.486 -9.439 1.00 93.38 69 ALA A CA 1
ATOM 538 C C . ALA A 1 69 ? 2.281 -18.198 -9.342 1.00 93.38 69 ALA A C 1
ATOM 540 O O . ALA A 1 69 ? 1.386 -17.741 -8.634 1.00 93.38 69 ALA A O 1
ATOM 541 N N . ILE A 1 70 ? 2.140 -19.358 -9.995 1.00 95.38 70 ILE A N 1
ATOM 542 C CA . ILE A 1 70 ? 0.903 -20.153 -9.958 1.00 95.38 70 ILE A CA 1
ATOM 543 C C . ILE A 1 70 ? 0.667 -20.745 -8.563 1.00 95.38 70 ILE A C 1
ATOM 545 O O . ILE A 1 70 ? -0.458 -20.681 -8.066 1.00 95.38 70 ILE A O 1
ATOM 549 N N . GLY A 1 71 ? 1.703 -21.286 -7.912 1.00 96.19 71 GLY A N 1
ATOM 550 C CA . GLY A 1 71 ? 1.581 -21.860 -6.571 1.00 96.19 71 GLY A CA 1
ATOM 551 C C . GLY A 1 71 ? 1.124 -20.833 -5.536 1.00 96.19 71 GLY A C 1
ATOM 552 O O . GLY A 1 71 ? 0.229 -21.120 -4.741 1.00 96.19 71 GLY A O 1
ATOM 553 N N . ASP A 1 72 ? 1.663 -19.613 -5.591 1.00 96.00 72 ASP A N 1
ATOM 554 C CA . ASP A 1 72 ? 1.253 -18.512 -4.716 1.00 96.00 72 ASP A CA 1
ATOM 555 C C . ASP A 1 72 ? -0.188 -18.054 -5.005 1.00 96.00 72 ASP A C 1
ATOM 557 O O . ASP A 1 72 ? -0.956 -17.808 -4.068 1.00 96.00 72 ASP A O 1
ATOM 561 N N . CYS A 1 73 ? -0.608 -17.997 -6.275 1.00 96.56 73 CYS A N 1
ATOM 562 C CA . CYS A 1 73 ? -1.995 -17.688 -6.643 1.00 96.56 73 CYS A CA 1
ATOM 563 C C . CYS A 1 73 ? -2.989 -18.737 -6.119 1.00 96.56 73 CYS A C 1
ATOM 565 O O . CYS A 1 73 ? -4.014 -18.373 -5.538 1.00 96.56 73 CYS A O 1
ATOM 567 N N . LEU A 1 74 ? -2.684 -20.027 -6.286 1.00 97.31 74 LEU A N 1
ATOM 568 C CA . LEU A 1 74 ? -3.539 -21.120 -5.815 1.00 97.31 74 LEU A CA 1
ATOM 569 C C . LEU A 1 74 ? -3.638 -21.137 -4.286 1.00 97.31 74 LEU A C 1
ATOM 571 O O . LEU A 1 74 ? -4.741 -21.185 -3.742 1.00 97.31 74 LEU A O 1
ATOM 575 N N . ALA A 1 75 ? -2.511 -21.002 -3.583 1.00 97.69 75 ALA A N 1
ATOM 576 C CA . ALA A 1 75 ? -2.512 -20.934 -2.124 1.00 97.69 75 ALA A CA 1
ATOM 577 C C . ALA A 1 75 ? -3.307 -19.721 -1.608 1.00 97.69 75 ALA A C 1
ATOM 579 O O . ALA A 1 75 ? -4.076 -19.836 -0.652 1.00 97.69 75 ALA A O 1
ATOM 580 N N . THR A 1 76 ? -3.186 -18.568 -2.272 1.00 97.75 76 THR A N 1
ATOM 581 C CA . THR A 1 76 ? -3.969 -17.362 -1.959 1.00 97.75 76 THR A CA 1
ATOM 582 C C . THR A 1 76 ? -5.474 -17.607 -2.131 1.00 97.75 76 THR A C 1
ATOM 584 O O . THR A 1 76 ? -6.261 -17.230 -1.260 1.00 97.75 76 THR A O 1
ATOM 587 N N . LEU A 1 77 ? -5.892 -18.286 -3.206 1.00 97.94 77 LEU A N 1
ATOM 588 C CA . LEU A 1 77 ? -7.294 -18.652 -3.435 1.00 97.94 77 LEU A CA 1
ATOM 589 C C . LEU A 1 77 ? -7.840 -19.574 -2.333 1.00 97.94 77 LEU A C 1
ATOM 591 O O . LEU A 1 77 ? -8.938 -19.339 -1.823 1.00 97.94 77 LEU A O 1
ATOM 595 N N . GLU A 1 78 ? -7.088 -20.599 -1.935 1.00 98.38 78 GLU A N 1
ATOM 596 C CA . GLU A 1 78 ? -7.524 -21.519 -0.879 1.00 98.38 78 GLU A CA 1
ATOM 597 C C . GLU A 1 78 ? -7.623 -20.825 0.488 1.00 98.38 78 GLU A C 1
ATOM 599 O O . GLU A 1 78 ? -8.605 -21.011 1.212 1.00 98.38 78 GLU A O 1
ATOM 604 N N . ILE A 1 79 ? -6.690 -19.921 0.815 1.00 98.44 79 ILE A N 1
ATOM 605 C CA . ILE A 1 79 ? -6.803 -19.067 2.009 1.00 98.44 79 ILE A CA 1
ATOM 606 C C . ILE A 1 79 ? -8.073 -18.207 1.950 1.00 98.44 79 ILE A C 1
ATOM 608 O O . ILE A 1 79 ? -8.798 -18.108 2.944 1.00 98.44 79 ILE A O 1
ATOM 612 N N . ALA A 1 80 ? -8.387 -17.621 0.791 1.00 98.38 80 ALA A N 1
ATOM 613 C CA . ALA A 1 80 ? -9.596 -16.822 0.612 1.00 98.38 80 ALA A CA 1
ATOM 614 C C . ALA A 1 80 ? -10.871 -17.645 0.866 1.00 98.38 80 ALA A C 1
ATOM 616 O O . ALA A 1 80 ? -11.775 -17.177 1.562 1.00 98.38 80 ALA A O 1
ATOM 617 N N . LYS A 1 81 ? -10.926 -18.897 0.386 1.00 98.56 81 LYS A N 1
ATOM 618 C CA . LYS A 1 81 ? -12.042 -19.823 0.655 1.00 98.56 81 LYS A CA 1
ATOM 619 C C . LYS A 1 81 ? -12.204 -20.113 2.149 1.00 98.56 81 LYS A C 1
ATOM 621 O O . LYS A 1 81 ? -13.334 -20.116 2.644 1.00 98.56 81 LYS A O 1
ATOM 626 N N . ILE A 1 82 ? -11.103 -20.312 2.880 1.00 98.62 82 ILE A N 1
ATOM 627 C CA . ILE A 1 82 ? -11.147 -20.526 4.336 1.00 98.62 82 ILE A CA 1
ATOM 628 C C . ILE A 1 82 ? -11.723 -19.299 5.044 1.00 98.62 82 ILE A C 1
ATOM 630 O O . ILE A 1 82 ? -12.620 -19.450 5.878 1.00 98.62 82 ILE A O 1
ATOM 634 N N . ILE A 1 83 ? -11.253 -18.096 4.699 1.00 98.62 83 ILE A N 1
ATOM 635 C CA . ILE A 1 83 ? -11.749 -16.854 5.306 1.00 98.62 83 ILE A CA 1
ATOM 636 C C . ILE A 1 83 ? -13.236 -16.668 5.005 1.00 98.62 83 ILE A C 1
ATOM 638 O O . ILE A 1 83 ? -14.013 -16.456 5.933 1.00 98.62 83 ILE A O 1
ATOM 642 N N . LYS A 1 84 ? -13.653 -16.819 3.742 1.00 98.56 84 LYS A N 1
ATOM 643 C CA . LYS A 1 84 ? -15.063 -16.712 3.340 1.00 98.56 84 LYS A CA 1
ATOM 644 C C . LYS A 1 84 ? -15.964 -17.650 4.149 1.00 98.56 84 LYS A C 1
ATOM 646 O O . LYS A 1 84 ? -17.064 -17.263 4.528 1.00 98.56 84 LYS A O 1
ATOM 651 N N . LYS A 1 85 ? -15.499 -18.874 4.430 1.00 98.38 85 LYS A N 1
ATOM 652 C CA . LYS A 1 85 ? -16.256 -19.882 5.187 1.00 98.38 85 LYS A CA 1
ATOM 653 C C . LYS A 1 85 ? -16.301 -19.603 6.693 1.00 98.38 85 LYS A C 1
ATOM 655 O O . LYS A 1 85 ? -17.338 -19.820 7.308 1.00 98.38 85 LYS A O 1
ATOM 660 N N . LYS A 1 86 ? -15.180 -19.204 7.301 1.00 98.44 86 LYS A N 1
ATOM 661 C CA . LYS A 1 86 ? -15.046 -19.117 8.769 1.00 98.44 86 LYS A CA 1
ATOM 662 C C . LYS A 1 86 ? -15.258 -17.716 9.346 1.00 98.44 86 LYS A C 1
ATOM 664 O O . LYS A 1 86 ? -15.575 -17.599 10.523 1.00 98.44 86 LYS A O 1
ATOM 669 N N . ALA A 1 87 ? -15.083 -16.676 8.538 1.00 98.12 87 ALA A N 1
ATOM 670 C CA . ALA A 1 87 ? -15.197 -15.274 8.927 1.00 98.12 87 ALA A CA 1
ATOM 671 C C . ALA A 1 87 ? -16.015 -14.499 7.879 1.00 98.12 87 ALA A C 1
ATOM 673 O O . ALA A 1 87 ? -15.570 -13.471 7.361 1.00 98.12 87 ALA A O 1
ATOM 674 N N . SER A 1 88 ? -17.209 -15.006 7.548 1.00 97.88 88 SER A N 1
ATOM 675 C CA . SER A 1 88 ? -18.076 -14.457 6.494 1.00 97.88 88 SER A CA 1
ATOM 676 C C . SER A 1 88 ? -18.382 -12.973 6.693 1.00 97.88 88 SER A C 1
ATOM 678 O O . SER A 1 88 ? -18.270 -12.209 5.746 1.00 97.88 88 SER A O 1
ATOM 680 N N . SER A 1 89 ? -18.633 -12.520 7.924 1.00 97.94 89 SER A N 1
ATOM 681 C CA . SER A 1 89 ? -18.868 -11.095 8.190 1.00 97.94 89 SER A CA 1
ATOM 682 C C . SER A 1 89 ? -17.664 -10.211 7.845 1.00 97.94 89 SER A C 1
ATOM 684 O O . SER A 1 89 ? -17.840 -9.078 7.409 1.00 97.94 89 SER A O 1
ATOM 686 N N . VAL A 1 90 ? -16.433 -10.712 8.019 1.00 98.00 90 VAL A N 1
ATOM 687 C CA . VAL A 1 90 ? -15.212 -9.986 7.622 1.00 98.00 90 VAL A CA 1
ATOM 688 C C . VAL A 1 90 ? -15.064 -9.998 6.103 1.00 98.00 90 VAL A C 1
ATOM 690 O O . VAL A 1 90 ? -14.693 -8.986 5.512 1.00 98.00 90 VAL A O 1
ATOM 693 N N . TRP A 1 91 ? -15.376 -11.132 5.468 1.00 98.31 91 TRP A N 1
ATOM 694 C CA . TRP A 1 91 ? -15.413 -11.251 4.013 1.00 98.31 91 TRP A CA 1
ATOM 695 C C . TRP A 1 91 ? -16.390 -10.238 3.405 1.00 98.31 91 TRP A C 1
ATOM 697 O O . TRP A 1 91 ? -15.989 -9.442 2.558 1.00 98.31 91 TRP A O 1
ATOM 707 N N . ASP A 1 92 ? -17.626 -10.192 3.894 1.00 97.75 92 ASP A N 1
ATOM 708 C CA . ASP A 1 92 ? -18.664 -9.291 3.393 1.00 97.75 92 ASP A CA 1
ATOM 709 C C . ASP A 1 92 ? -18.284 -7.821 3.615 1.00 97.75 92 ASP A C 1
ATOM 711 O O . ASP A 1 92 ? -18.362 -7.015 2.687 1.00 97.75 92 ASP A O 1
ATOM 715 N N . ALA A 1 93 ? -17.762 -7.479 4.798 1.00 97.25 93 ALA A N 1
ATOM 716 C CA . ALA A 1 93 ? -17.254 -6.137 5.083 1.00 97.25 93 ALA A CA 1
ATOM 717 C C . ALA A 1 93 ? -16.108 -5.718 4.145 1.00 97.25 93 ALA A C 1
ATOM 719 O O . ALA A 1 93 ? -16.031 -4.556 3.748 1.00 97.25 93 ALA A O 1
ATOM 720 N N . SER A 1 94 ? -15.234 -6.652 3.755 1.00 97.12 94 SER A N 1
ATOM 721 C CA . SER A 1 94 ? -14.128 -6.365 2.833 1.00 97.12 94 SER A CA 1
ATOM 722 C C . SER A 1 94 ? -14.606 -5.991 1.429 1.00 97.12 94 SER A C 1
ATOM 724 O O . SER A 1 94 ? -14.069 -5.080 0.801 1.00 97.12 94 SER A O 1
ATOM 726 N N . LEU A 1 95 ? -15.685 -6.619 0.954 1.00 96.50 95 LEU A N 1
ATOM 727 C CA . LEU A 1 95 ? -16.253 -6.316 -0.360 1.00 96.50 95 LEU A CA 1
ATOM 728 C C . LEU A 1 95 ? -16.834 -4.897 -0.424 1.00 96.50 95 LEU A C 1
ATOM 730 O O . LEU A 1 95 ? -16.779 -4.262 -1.478 1.00 96.50 95 LEU A O 1
ATOM 734 N N . LEU A 1 96 ? -17.339 -4.383 0.703 1.00 95.81 96 LEU A N 1
ATOM 735 C CA . LEU A 1 96 ? -17.868 -3.020 0.818 1.00 95.81 96 LEU A CA 1
ATOM 736 C C . LEU A 1 96 ? -16.773 -1.942 0.764 1.00 95.81 96 LEU A C 1
ATOM 738 O O . LEU A 1 96 ? -17.066 -0.780 0.486 1.00 95.81 96 LEU A O 1
ATOM 742 N N . THR A 1 97 ? -15.513 -2.302 1.022 1.00 95.56 97 THR A N 1
ATOM 743 C CA . THR A 1 97 ? -14.381 -1.362 1.059 1.00 95.56 97 THR A CA 1
ATOM 744 C C . THR A 1 97 ? -13.336 -1.610 -0.032 1.00 95.56 97 THR A C 1
ATOM 746 O O . THR A 1 97 ? -12.285 -0.965 -0.036 1.00 95.56 97 THR A O 1
ATOM 749 N N . ALA A 1 98 ? -13.628 -2.491 -0.994 1.00 95.00 98 ALA A N 1
ATOM 750 C CA . ALA A 1 98 ? -12.772 -2.783 -2.149 1.00 95.00 98 ALA A CA 1
ATOM 751 C C . ALA A 1 98 ? -12.746 -1.650 -3.201 1.00 95.00 98 ALA A C 1
ATOM 753 O O . ALA A 1 98 ? -11.891 -1.619 -4.088 1.00 95.00 98 ALA A O 1
ATOM 754 N N . ASN A 1 99 ? -13.671 -0.690 -3.112 1.00 95.12 99 ASN A N 1
ATOM 755 C CA . ASN A 1 99 ? -13.624 0.556 -3.869 1.00 95.12 99 ASN A CA 1
ATOM 756 C C . ASN A 1 99 ? -13.301 1.731 -2.935 1.00 95.12 99 ASN A C 1
ATOM 758 O O . ASN A 1 99 ? -13.875 1.862 -1.854 1.00 95.12 99 ASN A O 1
ATOM 762 N N . LYS A 1 100 ? -12.399 2.619 -3.369 1.00 93.44 100 LYS A N 1
ATOM 763 C CA . LYS A 1 100 ? -11.937 3.749 -2.550 1.00 93.44 100 LYS A CA 1
ATOM 764 C C . LYS A 1 100 ? -13.078 4.712 -2.182 1.00 93.44 100 LYS A C 1
ATOM 766 O O . LYS A 1 100 ? -13.137 5.177 -1.047 1.00 93.44 100 LYS A O 1
ATOM 771 N N . ASP A 1 101 ? -13.988 4.995 -3.111 1.00 94.00 101 ASP A N 1
ATOM 772 C CA . ASP A 1 101 ? -15.047 5.986 -2.923 1.00 94.00 101 ASP A CA 1
ATOM 773 C C . ASP A 1 101 ? -16.164 5.411 -2.041 1.00 94.00 101 ASP A C 1
ATOM 775 O O . ASP A 1 101 ? -16.673 6.103 -1.160 1.00 94.00 101 ASP A O 1
ATOM 779 N N . GLU A 1 102 ? -16.495 4.127 -2.211 1.00 95.31 102 GLU A N 1
ATOM 780 C CA . GLU A 1 102 ? -17.387 3.387 -1.302 1.00 95.31 102 GLU A CA 1
ATOM 781 C C . GLU A 1 102 ? -16.797 3.314 0.115 1.00 95.31 102 GLU A C 1
ATOM 783 O O . GLU A 1 102 ? -17.464 3.682 1.082 1.00 95.31 102 GLU A O 1
ATOM 788 N N . SER A 1 103 ? -15.514 2.953 0.238 1.00 96.44 103 SER A N 1
ATOM 789 C CA . SER A 1 103 ? -14.802 2.920 1.519 1.00 96.44 103 SER A CA 1
ATOM 790 C C . SER A 1 103 ? -14.833 4.281 2.224 1.00 96.44 103 SER A C 1
ATOM 792 O O . SER A 1 103 ? -15.147 4.360 3.413 1.00 96.44 103 SER A O 1
ATOM 794 N N . LEU A 1 104 ? -14.576 5.372 1.493 1.00 97.62 104 LEU A N 1
ATOM 795 C CA . LEU A 1 104 ? -14.638 6.730 2.032 1.00 97.62 104 LEU A CA 1
ATOM 796 C C . LEU A 1 104 ? -16.045 7.090 2.528 1.00 97.62 104 LEU A C 1
ATOM 798 O O . LEU A 1 104 ? -16.174 7.680 3.603 1.00 97.62 104 LEU A O 1
ATOM 802 N N . LYS A 1 105 ? -17.092 6.738 1.770 1.00 97.62 105 LYS A N 1
ATOM 803 C CA . LYS A 1 105 ? -18.489 6.970 2.171 1.00 97.62 105 LYS A CA 1
ATOM 804 C C . LYS A 1 105 ? -18.811 6.258 3.482 1.00 97.62 105 LYS A C 1
ATOM 806 O O . LYS A 1 105 ? -19.342 6.900 4.383 1.00 97.62 105 LYS A O 1
ATOM 811 N N . ILE A 1 106 ? -18.438 4.984 3.614 1.00 97.56 106 ILE A N 1
ATOM 812 C CA . ILE A 1 106 ? -18.652 4.203 4.843 1.00 97.56 106 ILE A CA 1
ATOM 813 C C . ILE A 1 106 ? -17.946 4.877 6.023 1.00 97.56 106 ILE A C 1
ATOM 815 O O . ILE A 1 106 ? -18.585 5.206 7.016 1.00 97.56 106 ILE A O 1
ATOM 819 N N . ILE A 1 107 ? -16.653 5.188 5.883 1.00 98.00 107 ILE A N 1
ATOM 820 C CA . ILE A 1 107 ? -15.857 5.824 6.946 1.00 98.00 107 ILE A CA 1
ATOM 821 C C . ILE A 1 107 ? -16.469 7.157 7.405 1.00 98.00 107 ILE A C 1
ATOM 823 O O . ILE A 1 107 ? -16.445 7.468 8.595 1.00 98.00 107 ILE A O 1
ATOM 827 N N . LYS A 1 108 ? -17.006 7.963 6.479 1.00 97.56 108 LYS A N 1
ATOM 828 C CA . LYS A 1 108 ? -17.625 9.259 6.803 1.00 97.56 108 LYS A CA 1
ATOM 829 C C . LYS A 1 108 ? -19.001 9.103 7.448 1.00 97.56 108 LYS A C 1
ATOM 831 O O . LYS A 1 108 ? -19.314 9.857 8.374 1.00 97.56 108 LYS A O 1
ATOM 836 N N . ASN A 1 109 ? -19.815 8.169 6.966 1.00 96.81 109 ASN A N 1
ATOM 837 C CA . ASN A 1 109 ? -21.216 8.039 7.364 1.00 96.81 109 ASN A CA 1
ATOM 838 C C . ASN A 1 109 ? -21.388 7.268 8.673 1.00 96.81 109 ASN A C 1
ATOM 840 O O . ASN A 1 109 ? -22.228 7.648 9.488 1.00 96.81 109 ASN A O 1
ATOM 844 N N . GLU A 1 110 ? -20.567 6.244 8.905 1.00 96.81 110 GLU A N 1
ATOM 845 C CA . GLU A 1 110 ? -20.613 5.480 10.145 1.00 96.81 110 GLU A CA 1
ATOM 846 C C . GLU A 1 110 ? -20.239 6.363 11.338 1.00 96.81 110 GLU A C 1
ATOM 848 O O . GLU A 1 110 ? -19.224 7.069 11.342 1.00 96.81 110 GLU A O 1
ATOM 853 N N . LYS A 1 111 ? -21.083 6.341 12.376 1.00 97.75 111 LYS A N 1
ATOM 854 C CA . LYS A 1 111 ? -20.879 7.158 13.581 1.00 97.75 111 LYS A CA 1
ATOM 855 C C . LYS A 1 111 ? -19.603 6.748 14.306 1.00 97.75 111 LYS A C 1
ATOM 857 O O . LYS A 1 111 ? -18.813 7.601 14.690 1.00 97.75 111 LYS A O 1
ATOM 862 N N . LEU A 1 112 ? -19.424 5.448 14.479 1.00 98.12 112 LEU A N 1
ATOM 863 C CA . LEU A 1 112 ? -18.197 4.816 14.925 1.00 98.12 112 LEU A CA 1
ATOM 864 C C . LEU A 1 112 ? -18.102 3.453 14.255 1.00 98.12 112 LEU A C 1
ATOM 866 O O . LEU A 1 112 ? -19.120 2.877 13.883 1.00 98.12 112 LEU A O 1
ATOM 870 N N . PHE A 1 113 ? -16.890 2.943 14.107 1.00 98.38 113 PHE A N 1
ATOM 871 C CA . PHE A 1 113 ? -16.650 1.664 13.457 1.00 98.38 113 PHE A CA 1
ATOM 872 C C . PHE A 1 113 ? -15.369 1.023 13.981 1.00 98.38 113 PHE A C 1
ATOM 874 O O . PHE A 1 113 ? -14.485 1.694 14.527 1.00 98.38 113 PHE A O 1
ATOM 881 N N . CYS A 1 114 ? -15.270 -0.290 13.805 1.00 98.25 114 CYS A N 1
ATOM 882 C CA . CYS A 1 114 ? -14.084 -1.059 14.136 1.00 98.25 114 CYS A CA 1
ATOM 883 C C . CYS A 1 114 ? -13.184 -1.185 12.901 1.00 98.25 114 CYS A C 1
ATOM 885 O O . CYS A 1 114 ? -13.656 -1.389 11.788 1.00 98.25 114 CYS A O 1
ATOM 887 N N . THR A 1 115 ? -11.874 -1.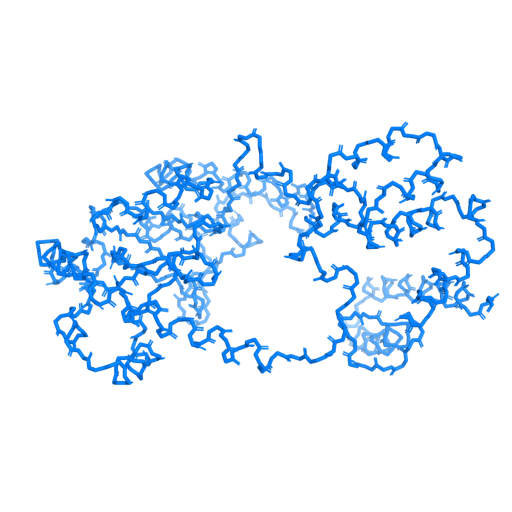099 13.092 1.00 96.88 115 THR A N 1
ATOM 888 C CA . THR A 1 115 ? -10.865 -1.445 12.077 1.00 96.88 115 THR A CA 1
ATOM 889 C C . THR A 1 115 ? -9.659 -2.067 12.753 1.00 96.88 115 THR A C 1
ATOM 891 O O . THR A 1 115 ? -9.582 -2.114 13.982 1.00 96.88 115 THR A O 1
ATOM 894 N N . ASN A 1 116 ? -8.668 -2.451 11.961 1.00 96.06 116 ASN A N 1
ATOM 895 C CA . ASN A 1 116 ? -7.379 -2.868 12.465 1.00 96.06 116 ASN A CA 1
ATOM 896 C C . ASN A 1 116 ? -6.226 -2.262 11.673 1.00 96.06 116 ASN A C 1
ATOM 898 O O . ASN A 1 116 ? -6.314 -2.038 10.468 1.00 96.06 116 ASN A O 1
ATOM 902 N N . GLU A 1 117 ? -5.108 -2.062 12.358 1.00 95.19 117 GLU A N 1
ATOM 903 C CA . GLU A 1 117 ? -3.838 -1.724 11.731 1.00 95.19 117 GLU A CA 1
ATOM 904 C C . GLU A 1 117 ? -2.806 -2.818 12.005 1.00 95.19 117 GLU A C 1
ATOM 906 O O . GLU A 1 117 ? -2.947 -3.615 12.934 1.00 95.19 117 GLU A O 1
ATOM 911 N N . PHE A 1 118 ? -1.757 -2.866 11.184 1.00 94.12 118 PHE A N 1
ATOM 912 C CA . PHE A 1 118 ? -0.649 -3.796 11.365 1.00 94.12 118 PHE A CA 1
ATOM 913 C C . PHE A 1 118 ? 0.660 -3.036 11.538 1.00 94.12 118 PHE A C 1
ATOM 915 O O . PHE A 1 118 ? 1.133 -2.381 10.611 1.00 94.12 118 PHE A O 1
ATOM 922 N N . TYR A 1 119 ? 1.258 -3.138 12.721 1.00 92.62 119 TYR A N 1
ATOM 923 C CA . TYR A 1 119 ? 2.547 -2.522 13.023 1.00 92.62 119 TYR A CA 1
ATOM 924 C C . TYR A 1 119 ? 3.300 -3.326 14.083 1.00 92.62 119 TYR A C 1
ATOM 926 O O . TYR A 1 119 ? 2.704 -4.016 14.907 1.00 92.62 119 TYR A O 1
ATOM 934 N N . TYR A 1 120 ? 4.635 -3.285 14.037 1.00 89.50 120 TYR A N 1
ATOM 935 C CA . TYR A 1 120 ? 5.521 -4.070 14.915 1.00 89.50 120 TYR A CA 1
ATOM 936 C C . TYR A 1 120 ? 5.182 -5.575 14.968 1.00 89.50 120 TYR A C 1
ATOM 938 O O . TYR A 1 120 ? 5.371 -6.240 15.988 1.00 89.50 120 TYR A O 1
ATOM 946 N N . GLY A 1 121 ? 4.674 -6.117 13.856 1.00 91.25 121 GLY A N 1
ATOM 947 C CA . GLY A 1 121 ? 4.263 -7.515 13.744 1.00 91.25 121 GLY A CA 1
ATOM 948 C C . GLY A 1 121 ? 2.958 -7.860 14.467 1.00 91.25 121 GLY A C 1
ATOM 949 O O . GLY A 1 121 ? 2.671 -9.042 14.594 1.00 91.25 121 GLY A O 1
ATOM 950 N N . LYS A 1 122 ? 2.194 -6.876 14.959 1.00 93.50 122 LYS A N 1
ATOM 951 C CA . LYS A 1 122 ? 0.916 -7.061 15.664 1.00 93.50 122 LYS A CA 1
ATOM 952 C C . LYS A 1 122 ? -0.244 -6.524 14.837 1.00 93.50 122 LYS A C 1
ATOM 954 O O . LYS A 1 122 ? -0.119 -5.472 14.213 1.00 93.50 122 LYS A O 1
ATOM 959 N N . VAL A 1 123 ? -1.371 -7.232 14.876 1.00 95.56 123 VAL A N 1
ATOM 960 C CA . VAL A 1 123 ? -2.665 -6.712 14.422 1.00 95.56 123 VAL A CA 1
ATOM 961 C C . VAL A 1 123 ? -3.302 -5.997 15.610 1.00 95.56 123 VAL A C 1
ATOM 963 O O . VAL A 1 123 ? -3.503 -6.621 16.649 1.00 95.56 123 VAL A O 1
ATOM 966 N N . VAL A 1 124 ? -3.564 -4.697 15.487 1.00 95.44 124 VAL A N 1
ATOM 967 C CA . VAL A 1 124 ? -4.083 -3.873 16.587 1.00 95.44 124 VAL A CA 1
ATOM 968 C C . VAL A 1 124 ? -5.466 -3.330 16.229 1.00 95.44 124 VAL A C 1
ATOM 970 O O . VAL A 1 124 ? -5.587 -2.685 15.183 1.00 95.44 124 VAL A O 1
ATOM 973 N N . PRO A 1 125 ? -6.497 -3.579 17.060 1.00 96.88 125 PRO A N 1
ATOM 974 C CA . PRO A 1 125 ? -7.844 -3.078 16.828 1.00 96.88 125 PRO A CA 1
ATOM 975 C C . PRO A 1 125 ? -7.977 -1.593 17.173 1.00 96.88 125 PRO A C 1
ATOM 977 O O . PRO A 1 125 ? -7.417 -1.104 18.158 1.00 96.88 125 PRO A O 1
ATOM 980 N N . PHE A 1 126 ? -8.800 -0.901 16.394 1.00 97.44 126 PHE A N 1
ATOM 981 C CA . PHE A 1 126 ? -9.230 0.465 16.656 1.00 97.44 126 PHE A CA 1
ATOM 982 C C . PHE A 1 126 ? -10.741 0.587 16.563 1.00 97.44 126 PHE A C 1
ATOM 984 O O . PHE A 1 126 ? -11.333 0.138 15.581 1.00 97.44 126 PHE A O 1
ATOM 991 N N . VAL A 1 127 ? -11.343 1.243 17.553 1.00 98.25 127 VAL A N 1
ATOM 992 C CA . VAL A 1 127 ? -12.727 1.722 17.491 1.00 98.25 127 VAL A CA 1
ATOM 993 C C . VAL A 1 127 ? -12.658 3.228 17.336 1.00 98.25 127 VAL A C 1
ATOM 995 O O . VAL A 1 127 ? -12.109 3.922 18.192 1.00 98.25 127 VAL A O 1
ATOM 998 N N . GLN A 1 128 ? -13.151 3.736 16.215 1.00 98.06 128 GLN A N 1
ATOM 999 C CA . GLN A 1 128 ? -12.860 5.103 15.807 1.00 98.06 128 GLN A CA 1
ATOM 1000 C C . GLN A 1 128 ? -14.044 5.791 15.137 1.00 98.06 128 GLN A C 1
ATOM 1002 O O . GLN A 1 128 ? -14.965 5.141 14.651 1.00 98.06 128 GLN A O 1
ATOM 1007 N N . THR A 1 129 ? -13.995 7.120 15.108 1.00 98.69 129 THR A N 1
ATOM 1008 C CA . THR A 1 129 ? -14.955 7.983 14.403 1.00 98.69 129 THR A CA 1
ATOM 1009 C C . THR A 1 129 ? -14.231 8.909 13.434 1.00 98.69 129 THR A C 1
ATOM 1011 O O . THR A 1 129 ? -13.088 9.292 13.676 1.00 98.69 129 THR A O 1
ATOM 1014 N N . PHE A 1 130 ? -14.892 9.309 12.351 1.00 98.69 130 PHE A N 1
ATOM 1015 C CA . PHE A 1 130 ? -14.386 10.317 11.421 1.00 98.69 130 PHE A CA 1
ATOM 1016 C C . PHE A 1 130 ? -14.205 11.695 12.085 1.00 98.69 130 PHE A C 1
ATOM 1018 O O . PHE A 1 130 ? -15.025 12.099 12.911 1.00 98.69 130 PHE A O 1
ATOM 1025 N N . VAL A 1 131 ? -13.135 12.398 11.696 1.00 98.50 131 VAL A N 1
ATOM 1026 C CA . VAL A 1 131 ? -12.825 13.786 12.085 1.00 98.50 131 VAL A CA 1
ATOM 1027 C C . VAL A 1 131 ? -12.890 14.690 10.856 1.00 98.50 131 VAL A C 1
ATOM 1029 O O . VAL A 1 131 ? -13.749 15.559 10.767 1.00 98.50 131 VAL A O 1
ATOM 1032 N N . CYS A 1 132 ? -11.994 14.463 9.896 1.00 98.25 132 CYS A N 1
ATOM 1033 C CA . CYS A 1 132 ? -11.867 15.242 8.667 1.00 98.25 132 CYS A CA 1
ATOM 1034 C C . CYS A 1 132 ? -11.168 14.418 7.579 1.00 98.25 132 CYS A C 1
ATOM 1036 O O . CYS A 1 132 ? -10.630 13.338 7.839 1.00 98.25 132 CYS A O 1
ATOM 1038 N N . GLN A 1 133 ? -11.163 14.906 6.340 1.00 98.25 133 GLN A N 1
ATOM 1039 C CA . GLN A 1 133 ? -10.237 14.402 5.326 1.00 98.25 133 GLN A CA 1
ATOM 1040 C C . GLN A 1 133 ? -8.960 15.237 5.386 1.00 98.25 133 GLN A C 1
ATOM 1042 O O . GLN A 1 133 ? -9.017 16.452 5.527 1.00 98.25 133 GLN A O 1
ATOM 1047 N N . HIS A 1 134 ? -7.799 14.592 5.277 1.00 98.06 134 HIS A N 1
ATOM 1048 C CA . HIS A 1 134 ? -6.531 15.310 5.217 1.00 98.06 134 HIS A CA 1
ATOM 1049 C C . HIS A 1 134 ? -6.568 16.337 4.066 1.00 98.06 134 HIS A C 1
ATOM 1051 O O . HIS A 1 134 ? -6.799 15.923 2.931 1.00 98.06 134 HIS A O 1
ATOM 1057 N N . PRO A 1 135 ? -6.271 17.631 4.293 1.00 97.25 135 PRO A N 1
ATOM 1058 C CA . PRO A 1 135 ? -6.498 18.680 3.290 1.00 97.25 135 PRO A CA 1
ATOM 1059 C C . PRO A 1 135 ? -5.657 18.500 2.019 1.00 97.25 135 PRO A C 1
ATOM 1061 O O . PRO A 1 135 ? -6.142 18.735 0.920 1.00 97.25 135 PRO A O 1
ATOM 1064 N N . VAL A 1 136 ? -4.418 18.017 2.155 1.00 95.12 136 VAL A N 1
ATOM 1065 C CA . VAL A 1 136 ? -3.538 17.721 1.011 1.00 95.12 136 VAL A CA 1
ATOM 1066 C C . VAL A 1 136 ? -3.713 16.288 0.486 1.00 95.12 136 VAL A C 1
ATOM 1068 O O . VAL A 1 136 ? -4.023 16.083 -0.681 1.00 95.12 136 VAL A O 1
ATOM 1071 N N . TYR A 1 137 ? -3.550 15.265 1.336 1.00 94.06 137 TYR A N 1
ATOM 1072 C CA . TYR A 1 137 ? -3.532 13.860 0.888 1.00 94.06 137 TYR A CA 1
ATOM 1073 C C . TYR A 1 137 ? -4.913 13.203 0.742 1.00 94.06 137 TYR A C 1
ATOM 1075 O O . TYR A 1 137 ? -4.994 12.051 0.318 1.00 94.06 137 TYR A O 1
ATOM 1083 N N . GLN A 1 138 ? -5.989 13.889 1.138 1.00 95.94 138 GLN A N 1
ATOM 1084 C CA . GLN A 1 138 ? -7.391 13.457 1.028 1.00 95.94 138 GLN A CA 1
ATOM 1085 C C . GLN A 1 138 ? -7.770 12.176 1.798 1.00 95.94 138 GLN A C 1
ATOM 1087 O O . GLN A 1 138 ? -8.925 11.745 1.774 1.00 95.94 138 GLN A O 1
ATOM 1092 N N . TRP A 1 139 ? -6.836 11.569 2.536 1.00 97.12 139 TRP A N 1
ATOM 1093 C CA . TRP A 1 139 ? -7.106 10.403 3.378 1.00 97.12 139 TRP A CA 1
ATOM 1094 C C . TRP A 1 139 ? -7.905 10.777 4.637 1.00 97.12 139 TRP A C 1
ATOM 1096 O O . TRP A 1 139 ? -7.531 11.733 5.319 1.00 97.12 139 TRP A O 1
ATOM 1106 N N . PRO A 1 140 ? -8.947 10.007 4.998 1.00 98.06 140 PRO A N 1
ATOM 1107 C CA . PRO A 1 140 ? -9.681 10.156 6.243 1.00 98.06 140 PRO A CA 1
ATOM 1108 C C . PRO A 1 140 ? -8.784 10.140 7.468 1.00 98.06 140 PRO A C 1
ATOM 1110 O O . PRO A 1 140 ? -7.943 9.251 7.650 1.00 98.06 140 PRO A O 1
ATOM 1113 N N . LYS A 1 141 ? -9.032 11.114 8.330 1.00 98.38 141 LYS A N 1
ATOM 1114 C CA . LYS A 1 141 ? -8.510 11.194 9.678 1.00 98.38 141 LYS A CA 1
ATOM 1115 C C . LYS A 1 141 ? -9.619 10.856 10.647 1.00 98.38 141 LYS A C 1
ATOM 1117 O O . LYS A 1 141 ? -10.749 11.328 10.520 1.00 98.38 141 LYS A O 1
ATOM 1122 N N . THR A 1 142 ? -9.285 9.997 11.588 1.00 98.50 142 THR A N 1
ATOM 1123 C CA . THR A 1 142 ? -10.235 9.368 12.496 1.00 98.50 142 THR A CA 1
ATOM 1124 C C . THR A 1 142 ? -9.703 9.452 13.920 1.00 98.50 142 THR A C 1
ATOM 1126 O O . THR A 1 142 ? -8.494 9.469 14.133 1.00 98.50 142 THR A O 1
ATOM 1129 N N . PHE A 1 143 ? -10.589 9.556 14.901 1.00 98.56 143 PHE A N 1
ATOM 1130 C CA . PHE A 1 143 ? -10.234 9.668 16.311 1.00 98.56 143 PHE A CA 1
ATOM 1131 C C . PHE A 1 143 ? -10.414 8.316 17.001 1.00 98.56 143 PHE A C 1
ATOM 1133 O O . PHE A 1 143 ? -11.489 7.726 16.902 1.00 98.56 143 PHE A O 1
ATOM 1140 N N . ASP A 1 144 ? -9.382 7.845 17.698 1.00 98.06 144 ASP A N 1
ATOM 1141 C CA . ASP A 1 144 ? -9.425 6.637 18.525 1.00 98.06 144 ASP A CA 1
ATOM 1142 C C . ASP A 1 144 ? -10.264 6.874 19.793 1.00 98.06 144 ASP A C 1
ATOM 1144 O O . ASP A 1 144 ? -9.874 7.618 20.696 1.00 98.06 144 ASP A O 1
ATOM 1148 N N . LEU A 1 145 ? -11.425 6.219 19.868 1.00 98.44 145 LEU A N 1
ATOM 1149 C CA . LEU A 1 145 ? -12.430 6.447 20.907 1.00 98.44 145 LEU A CA 1
ATOM 1150 C C . LEU A 1 145 ? -12.060 5.861 22.273 1.00 98.44 145 LEU A C 1
ATOM 1152 O O . LEU A 1 145 ? -12.755 6.143 23.256 1.00 98.44 145 LEU A O 1
ATOM 1156 N N . LYS A 1 146 ? -10.950 5.114 22.386 1.00 96.50 146 LYS A N 1
ATOM 1157 C CA . LYS A 1 146 ? -10.433 4.739 23.711 1.00 96.50 146 LYS A CA 1
ATOM 1158 C C . LYS A 1 146 ? -9.953 5.949 24.509 1.00 96.50 146 LYS A C 1
ATOM 1160 O O . LYS A 1 146 ? -9.977 5.936 25.738 1.00 96.50 146 LYS A O 1
ATOM 1165 N N . GLN A 1 147 ? -9.582 7.021 23.813 1.00 96.69 147 GLN A N 1
ATOM 1166 C CA . GLN A 1 147 ? -9.160 8.284 24.405 1.00 96.69 147 GLN A CA 1
ATOM 1167 C C . GLN A 1 147 ? -10.371 9.176 24.686 1.00 96.69 147 GLN A C 1
ATOM 1169 O O . GLN A 1 147 ? -11.343 9.171 23.932 1.00 96.69 147 GLN A O 1
ATOM 1174 N N . ASP A 1 148 ? -10.322 9.952 25.769 1.00 96.75 148 ASP A N 1
ATOM 1175 C CA . ASP A 1 148 ? -11.382 10.917 26.063 1.00 96.75 148 ASP A CA 1
ATOM 1176 C C . ASP A 1 148 ? -11.261 12.138 25.130 1.00 96.75 148 ASP A C 1
ATOM 1178 O O . ASP A 1 148 ? -10.260 12.861 25.204 1.00 96.75 148 ASP A O 1
ATOM 1182 N N . PRO A 1 149 ? -12.247 12.397 24.249 1.00 97.81 149 PRO A N 1
ATOM 1183 C CA . PRO A 1 149 ? -12.200 13.525 23.329 1.00 97.81 149 PRO A CA 1
ATOM 1184 C C . PRO A 1 149 ? -12.173 14.881 24.039 1.00 97.81 149 PRO A C 1
ATOM 1186 O O . PRO A 1 149 ? -11.568 15.812 23.506 1.00 97.81 149 PRO A O 1
ATOM 1189 N N . ASN A 1 150 ? -12.761 15.009 25.235 1.00 96.75 150 ASN A N 1
ATOM 1190 C CA . ASN A 1 150 ? -12.860 16.290 25.948 1.00 96.75 150 ASN A CA 1
ATOM 1191 C C . ASN A 1 150 ? -11.490 16.894 26.272 1.00 96.75 150 ASN A C 1
ATOM 1193 O O . ASN A 1 150 ? -11.356 18.114 26.333 1.00 96.75 150 ASN A O 1
ATOM 1197 N N . ILE A 1 151 ? -10.461 16.050 26.394 1.00 96.06 151 ILE A N 1
ATOM 1198 C CA . ILE A 1 151 ? -9.072 16.477 26.579 1.00 96.06 151 ILE A CA 1
ATOM 1199 C C . ILE A 1 151 ? -8.605 17.336 25.392 1.00 96.06 151 ILE A C 1
ATOM 1201 O O . ILE A 1 151 ? -7.859 18.287 25.588 1.00 96.06 151 ILE A O 1
ATOM 1205 N N . TYR A 1 152 ? -9.045 17.031 24.169 1.00 96.94 152 TYR A N 1
ATOM 1206 C CA . TYR A 1 152 ? -8.506 17.606 22.930 1.00 96.94 152 TYR A CA 1
ATOM 1207 C C . TYR A 1 152 ? -9.360 18.742 22.362 1.00 96.94 152 TYR A C 1
ATOM 1209 O O . TYR A 1 152 ? -8.815 19.682 21.784 1.00 96.94 152 TYR A O 1
ATOM 1217 N N . MET A 1 153 ? -10.687 18.672 22.527 1.00 95.00 153 MET A N 1
ATOM 1218 C CA . MET A 1 153 ? -11.655 19.548 21.844 1.00 95.00 153 MET A CA 1
ATOM 1219 C C . MET A 1 153 ? -11.367 21.046 22.006 1.00 95.00 153 MET A C 1
ATOM 1221 O O . MET A 1 153 ? -11.513 21.820 21.056 1.00 95.00 153 MET A O 1
ATOM 1225 N N . ASN A 1 154 ? -10.924 21.446 23.198 1.00 93.69 154 ASN A N 1
ATOM 1226 C CA . ASN A 1 154 ? -10.721 22.848 23.559 1.00 93.69 154 ASN A CA 1
ATOM 1227 C C . ASN A 1 154 ? -9.243 23.262 23.608 1.00 93.69 154 ASN A C 1
ATOM 1229 O O . ASN A 1 154 ? -8.949 24.408 23.941 1.00 93.69 154 ASN A O 1
ATOM 1233 N N . MET A 1 155 ? -8.307 22.376 23.249 1.00 96.94 155 MET A N 1
ATOM 1234 C CA . MET A 1 155 ? -6.883 22.717 23.252 1.00 96.94 155 MET A CA 1
ATOM 1235 C C . MET A 1 155 ? -6.576 23.862 22.264 1.00 96.94 155 MET A C 1
ATOM 1237 O O . MET A 1 155 ? -7.137 23.897 21.156 1.00 96.94 155 MET A O 1
ATOM 1241 N N . PRO A 1 156 ? -5.671 24.793 22.624 1.00 97.00 156 PRO A N 1
ATOM 1242 C CA . PRO A 1 156 ? -5.040 25.694 21.664 1.00 97.00 156 PRO A CA 1
ATOM 1243 C C . PRO A 1 156 ? -4.311 24.904 20.570 1.00 97.00 156 PRO A C 1
ATOM 1245 O O . PRO A 1 156 ? -3.847 23.790 20.820 1.00 97.00 156 PRO A O 1
ATOM 1248 N N . ILE A 1 157 ? -4.199 25.475 19.368 1.00 96.81 157 ILE A N 1
ATOM 1249 C CA . ILE A 1 157 ? -3.687 24.766 18.184 1.00 96.81 157 ILE A CA 1
ATOM 1250 C C . ILE A 1 157 ? -2.273 24.197 18.390 1.00 96.81 157 ILE A C 1
ATOM 1252 O O . ILE A 1 157 ? -2.057 23.021 18.114 1.00 96.81 157 ILE A O 1
ATOM 1256 N N . GLU A 1 158 ? -1.360 24.959 18.999 1.00 95.75 158 GLU A N 1
ATOM 1257 C CA . GLU A 1 158 ? 0.014 24.513 19.280 1.00 95.75 158 GLU A CA 1
ATOM 1258 C C . GLU A 1 158 ? 0.069 23.335 20.261 1.00 95.75 158 GLU A C 1
ATOM 1260 O O . GLU A 1 158 ? 0.761 22.336 20.040 1.00 95.75 158 GLU A O 1
ATOM 1265 N N . ALA A 1 159 ? -0.726 23.403 21.334 1.00 96.62 159 ALA A N 1
ATOM 1266 C CA . ALA A 1 159 ? -0.829 22.316 22.303 1.00 96.62 159 ALA A CA 1
ATOM 1267 C C . ALA A 1 159 ? -1.440 21.059 21.664 1.00 96.62 159 ALA A C 1
ATOM 1269 O O . ALA A 1 159 ? -0.974 19.942 21.915 1.00 96.62 159 ALA A O 1
ATOM 1270 N N . LEU A 1 160 ? -2.446 21.243 20.801 1.00 97.38 160 LEU A N 1
ATOM 1271 C CA . LEU A 1 160 ? -3.070 20.161 20.051 1.00 97.38 160 LEU A CA 1
ATOM 1272 C C . LEU A 1 160 ? -2.071 19.520 19.074 1.00 97.38 160 LEU A C 1
ATOM 1274 O O . LEU A 1 160 ? -1.905 18.302 19.124 1.00 97.38 160 LEU A O 1
ATOM 1278 N N . LYS A 1 161 ? -1.340 20.306 18.268 1.00 96.25 161 LYS A N 1
ATOM 1279 C CA . LYS A 1 161 ? -0.279 19.833 17.351 1.00 96.25 161 LYS A CA 1
ATOM 1280 C C . LYS A 1 161 ? 0.736 18.967 18.099 1.00 96.25 161 LYS A C 1
ATOM 1282 O O . LYS A 1 161 ? 1.006 17.831 17.705 1.00 96.25 161 LYS A O 1
ATOM 1287 N N . GLY A 1 162 ? 1.221 19.446 19.247 1.00 94.81 162 GLY A N 1
ATOM 1288 C CA . GLY A 1 162 ? 2.142 18.695 20.102 1.00 94.81 162 GLY A CA 1
ATOM 1289 C C . GLY A 1 162 ? 1.555 17.392 20.660 1.00 94.81 162 GLY A C 1
ATOM 1290 O O . GLY A 1 162 ? 2.262 16.386 20.752 1.00 94.81 162 GLY A O 1
ATOM 1291 N N . LYS A 1 163 ? 0.266 17.374 21.023 1.00 94.94 163 LYS A N 1
ATOM 1292 C CA . LYS A 1 163 ? -0.413 16.174 21.539 1.00 94.94 163 LYS A CA 1
ATOM 1293 C C . LYS A 1 163 ? -0.704 15.140 20.455 1.00 94.94 163 LYS A C 1
ATOM 1295 O O . LYS A 1 163 ? -0.475 13.960 20.702 1.00 94.94 163 LYS A O 1
ATOM 1300 N N . LEU A 1 164 ? -1.133 15.556 19.264 1.00 95.50 164 LEU A N 1
ATOM 1301 C CA . LEU A 1 164 ? -1.452 14.648 18.154 1.00 95.50 164 LEU A CA 1
ATOM 1302 C C . LEU A 1 164 ? -0.223 13.889 17.625 1.00 95.50 164 LEU A C 1
ATOM 1304 O O . LEU A 1 164 ? -0.356 12.761 17.146 1.00 95.50 164 LEU A O 1
ATOM 1308 N N . LYS A 1 165 ? 0.980 14.468 17.752 1.00 90.75 165 LYS A N 1
ATOM 1309 C CA . LYS A 1 165 ? 2.245 13.819 17.364 1.00 90.75 165 LYS A CA 1
ATOM 1310 C C . LYS A 1 165 ? 2.699 12.727 18.345 1.00 90.75 165 LYS A C 1
ATOM 1312 O O . LYS A 1 165 ? 3.425 11.815 17.938 1.00 90.75 165 LYS A O 1
ATOM 1317 N N . LYS A 1 166 ? 2.293 12.793 19.619 1.00 92.12 166 LYS A N 1
ATOM 1318 C CA . LYS A 1 166 ? 2.796 11.908 20.684 1.00 92.12 166 LYS A CA 1
ATOM 1319 C C . LYS A 1 166 ? 2.068 10.555 20.725 1.00 92.12 166 LYS A C 1
ATOM 1321 O O . LYS A 1 166 ? 0.879 10.483 20.421 1.00 92.12 166 LYS A O 1
ATOM 1326 N N . PRO A 1 167 ? 2.758 9.467 21.111 1.00 89.00 167 PRO A N 1
ATOM 1327 C CA . PRO A 1 167 ? 2.105 8.202 21.418 1.00 89.00 167 PRO A CA 1
ATOM 1328 C C . PRO A 1 167 ? 1.335 8.284 22.757 1.00 89.00 167 PRO A C 1
ATOM 1330 O O . PRO A 1 167 ? 1.813 8.944 23.681 1.00 89.00 167 PRO A O 1
ATOM 1333 N N . PRO A 1 168 ? 0.187 7.589 22.893 1.00 87.94 168 PRO A N 1
ATOM 1334 C CA . PRO A 1 168 ? -0.529 6.875 21.834 1.00 87.94 168 PRO A CA 1
ATOM 1335 C C . PRO A 1 168 ? -1.143 7.848 20.812 1.00 87.94 168 PRO A C 1
ATOM 1337 O O . PRO A 1 168 ? -1.759 8.844 21.179 1.00 87.94 168 PRO A O 1
ATOM 1340 N N . LYS A 1 169 ? -0.990 7.551 19.512 1.00 92.75 169 LYS A N 1
ATOM 1341 C CA . LYS A 1 169 ? -1.514 8.412 18.440 1.00 92.75 169 LYS A CA 1
ATOM 1342 C C . LYS A 1 169 ? -3.036 8.324 18.386 1.00 92.75 169 LYS A C 1
ATOM 1344 O O . LYS A 1 169 ? -3.560 7.322 17.895 1.00 92.75 169 LYS A O 1
ATOM 1349 N N . VAL A 1 170 ? -3.699 9.381 18.854 1.00 95.88 170 VAL A N 1
ATOM 1350 C CA . VAL A 1 170 ? -5.167 9.480 18.941 1.00 95.88 170 VAL A CA 1
ATOM 1351 C C . VAL A 1 170 ? -5.823 9.779 17.597 1.00 95.88 170 VAL A C 1
ATOM 1353 O O . VAL A 1 170 ? -6.924 9.311 17.330 1.00 95.88 170 VAL A O 1
ATOM 1356 N N . LEU A 1 171 ? -5.128 10.519 16.727 1.00 97.62 171 LEU A N 1
ATOM 1357 C CA . LEU A 1 171 ? -5.556 10.765 15.356 1.00 97.62 171 LEU A CA 1
ATOM 1358 C C . LEU A 1 171 ? -4.972 9.683 14.443 1.00 97.62 171 LEU A C 1
ATOM 1360 O O . LEU A 1 171 ? -3.764 9.635 14.188 1.00 97.62 171 LEU A O 1
ATOM 1364 N N . ARG A 1 172 ? -5.837 8.804 13.951 1.00 97.12 172 ARG A N 1
ATOM 1365 C CA . ARG A 1 172 ? -5.510 7.719 13.025 1.00 97.12 172 ARG A CA 1
ATOM 1366 C C . ARG A 1 172 ? -5.736 8.157 11.585 1.00 97.12 172 ARG A C 1
ATOM 1368 O O . ARG A 1 172 ? -6.401 9.151 11.301 1.00 97.12 172 ARG A O 1
ATOM 1375 N N . THR A 1 173 ? -5.123 7.431 10.654 1.00 97.06 173 THR A N 1
ATOM 1376 C CA . THR A 1 173 ? -5.337 7.630 9.214 1.00 97.06 173 THR A CA 1
ATOM 1377 C C . THR A 1 173 ? -5.931 6.361 8.631 1.00 97.06 173 THR A C 1
ATOM 1379 O O . THR A 1 173 ? -5.225 5.366 8.488 1.00 97.06 173 THR A O 1
ATOM 1382 N N . CYS A 1 174 ? -7.205 6.404 8.248 1.00 96.38 174 CYS A N 1
ATOM 1383 C CA . CYS A 1 174 ? -7.857 5.284 7.583 1.00 96.38 174 CYS A CA 1
ATOM 1384 C C . CYS A 1 174 ? -7.694 5.437 6.064 1.00 96.38 174 CYS A C 1
ATOM 1386 O O . CYS A 1 174 ? -8.385 6.226 5.417 1.00 96.38 174 CYS A O 1
ATOM 1388 N N . ARG A 1 175 ? -6.721 4.730 5.477 1.00 95.12 175 ARG A N 1
ATOM 1389 C CA . ARG A 1 175 ? -6.419 4.819 4.038 1.00 95.12 175 ARG A CA 1
ATOM 1390 C C . ARG A 1 175 ? -7.477 4.080 3.213 1.00 95.12 175 ARG A C 1
ATOM 1392 O O . ARG A 1 175 ? -7.268 2.937 2.827 1.00 95.12 175 ARG A O 1
ATOM 1399 N N . HIS A 1 176 ? -8.580 4.762 2.909 1.00 95.38 176 HIS A N 1
ATOM 1400 C CA . HIS A 1 176 ? -9.703 4.258 2.098 1.00 95.38 176 HIS A CA 1
ATOM 1401 C C . HIS A 1 176 ? -9.296 3.669 0.733 1.00 95.38 176 HIS A C 1
ATOM 1403 O O . HIS A 1 176 ? -9.969 2.798 0.205 1.00 95.38 176 HIS A O 1
ATOM 1409 N N . ASN A 1 177 ? -8.159 4.085 0.168 1.00 92.69 177 ASN A N 1
ATOM 1410 C CA . ASN A 1 177 ? -7.616 3.562 -1.090 1.00 92.69 177 ASN A CA 1
ATOM 1411 C C . ASN A 1 177 ? -6.658 2.361 -0.924 1.00 92.69 177 ASN A C 1
ATOM 1413 O O . ASN A 1 177 ? -5.941 2.017 -1.865 1.00 92.69 177 ASN A O 1
ATOM 1417 N N . LYS A 1 178 ? -6.566 1.780 0.278 1.00 93.94 178 LYS A N 1
ATOM 1418 C CA . LYS A 1 178 ? -5.697 0.638 0.615 1.00 93.94 178 LYS A CA 1
ATOM 1419 C C . LYS A 1 178 ? -6.480 -0.534 1.213 1.00 93.94 178 LYS A C 1
ATOM 1421 O O . LYS A 1 178 ? -5.919 -1.289 2.002 1.00 93.94 178 LYS A O 1
ATOM 1426 N N . HIS A 1 179 ? -7.754 -0.664 0.835 1.00 95.12 179 HIS A N 1
ATOM 1427 C CA . HIS A 1 179 ? -8.647 -1.742 1.266 1.00 95.12 179 HIS A CA 1
ATOM 1428 C C . HIS A 1 179 ? -8.667 -1.919 2.802 1.00 95.12 179 HIS A C 1
ATOM 1430 O O . HIS A 1 179 ? -8.245 -2.961 3.318 1.00 95.12 179 HIS A O 1
ATOM 1436 N N . PRO A 1 180 ? -9.068 -0.880 3.569 1.00 96.06 180 PRO A N 1
ATOM 1437 C CA . PRO A 1 180 ? -9.236 -1.020 5.008 1.00 96.06 180 PRO A CA 1
ATOM 1438 C C . PRO A 1 180 ? -10.471 -1.877 5.297 1.00 96.06 180 PRO A C 1
ATOM 1440 O O . PRO A 1 180 ? -11.521 -1.674 4.692 1.00 96.06 180 PRO A O 1
ATOM 1443 N N . ILE A 1 181 ? -10.373 -2.803 6.248 1.00 96.94 181 ILE A N 1
ATOM 1444 C CA . ILE A 1 181 ? -11.528 -3.596 6.679 1.00 96.94 181 ILE A CA 1
ATOM 1445 C C . ILE A 1 181 ? -12.285 -2.801 7.744 1.00 96.94 181 ILE A C 1
ATOM 1447 O O . ILE A 1 181 ? -11.757 -2.561 8.833 1.00 96.94 181 ILE A O 1
ATOM 1451 N N . VAL A 1 182 ? -13.493 -2.348 7.400 1.00 97.56 182 VAL A N 1
ATOM 1452 C CA . VAL A 1 182 ? -14.366 -1.566 8.284 1.00 97.56 182 VAL A CA 1
ATOM 1453 C C . VAL A 1 182 ? -15.468 -2.475 8.812 1.00 97.56 182 VAL A C 1
ATOM 1455 O O . VAL A 1 182 ? -16.347 -2.892 8.067 1.00 97.56 182 VAL A O 1
ATOM 1458 N N . MET A 1 183 ? -15.397 -2.793 10.100 1.00 98.12 183 MET A N 1
ATOM 1459 C CA . MET A 1 183 ? -16.298 -3.714 10.789 1.00 98.12 183 MET A CA 1
ATOM 1460 C C . MET A 1 183 ? -17.321 -2.969 11.652 1.00 98.12 183 MET A C 1
ATOM 1462 O O . MET A 1 183 ? -17.073 -1.860 12.136 1.00 98.12 183 MET A O 1
ATOM 1466 N N . ASN A 1 184 ? -18.461 -3.620 11.886 1.00 95.69 184 ASN A N 1
ATOM 1467 C CA . ASN A 1 184 ? -19.541 -3.096 12.718 1.00 95.69 184 ASN A CA 1
ATOM 1468 C C . ASN A 1 184 ? -19.085 -2.875 14.184 1.00 95.69 184 ASN A C 1
ATOM 1470 O O . ASN A 1 184 ? -18.294 -3.667 14.704 1.00 95.69 184 ASN A O 1
ATOM 1474 N N . PRO A 1 185 ? -19.602 -1.852 14.889 1.00 95.56 185 PRO A N 1
ATOM 1475 C CA . PRO A 1 185 ? -19.372 -1.662 16.326 1.00 95.56 185 PRO A CA 1
ATOM 1476 C C . PRO A 1 185 ? -19.758 -2.845 17.226 1.00 95.56 185 PRO A C 1
ATOM 1478 O O . PRO A 1 185 ? -19.294 -2.912 18.359 1.00 95.56 185 PRO A O 1
ATOM 1481 N N . SER A 1 186 ? -20.552 -3.808 16.754 1.00 95.69 186 SER A N 1
ATOM 1482 C CA . SER A 1 186 ? -20.899 -5.022 17.506 1.00 95.69 186 SER A CA 1
ATOM 1483 C C . SER A 1 186 ? -19.686 -5.854 17.946 1.00 95.69 186 SER A C 1
ATOM 1485 O O . SER A 1 186 ? -19.811 -6.676 18.845 1.00 95.69 186 SER A O 1
ATOM 1487 N N . TYR A 1 187 ? -18.513 -5.655 17.336 1.00 96.69 187 TYR A N 1
ATOM 1488 C CA . TYR A 1 187 ? -17.269 -6.342 17.707 1.00 96.69 187 TYR A CA 1
ATOM 1489 C C . TYR A 1 187 ? -16.469 -5.627 18.807 1.00 96.69 187 TYR A C 1
ATOM 1491 O O . TYR A 1 187 ? -15.389 -6.093 19.161 1.00 96.69 187 TYR A O 1
ATOM 1499 N N . ILE A 1 188 ? -16.951 -4.502 19.345 1.00 95.94 188 ILE A N 1
ATOM 1500 C CA . ILE A 1 188 ? -16.257 -3.737 20.395 1.00 95.94 188 ILE A CA 1
ATOM 1501 C C . ILE A 1 188 ? -15.930 -4.603 21.614 1.00 95.94 188 ILE A C 1
ATOM 1503 O O . ILE A 1 188 ? -14.825 -4.507 22.147 1.00 95.94 188 ILE A O 1
ATOM 1507 N N . ASP A 1 189 ? -16.849 -5.484 22.009 1.00 94.94 189 ASP A N 1
ATOM 1508 C CA . ASP A 1 189 ? -16.692 -6.329 23.196 1.00 94.94 189 ASP A CA 1
ATOM 1509 C C . ASP A 1 189 ? -15.597 -7.397 23.041 1.00 94.94 189 ASP A C 1
ATOM 1511 O O . ASP A 1 189 ? -15.173 -7.994 24.031 1.00 94.94 189 ASP A O 1
ATOM 1515 N N . ASN A 1 190 ? -15.072 -7.594 21.826 1.00 95.31 190 ASN A N 1
ATOM 1516 C CA . ASN A 1 190 ? -13.908 -8.447 21.583 1.00 95.31 190 ASN A CA 1
ATOM 1517 C C . ASN A 1 190 ? -12.587 -7.760 21.972 1.00 95.31 190 ASN A C 1
ATOM 1519 O O . ASN A 1 190 ? -11.531 -8.394 21.941 1.00 95.31 190 ASN A O 1
ATOM 1523 N N . PHE A 1 191 ? -12.613 -6.466 22.304 1.00 96.44 191 PHE A N 1
ATOM 1524 C CA . PHE A 1 191 ? -11.424 -5.665 22.572 1.00 96.44 191 PHE A CA 1
ATOM 1525 C C . PHE A 1 191 ? -11.489 -5.046 23.972 1.00 96.44 191 PHE A C 1
ATOM 1527 O O . PHE A 1 191 ? -12.175 -4.049 24.181 1.00 96.44 191 PHE A O 1
ATOM 1534 N N . GLU A 1 192 ? -10.724 -5.598 24.918 1.00 96.38 192 GLU A N 1
ATOM 1535 C CA . GLU A 1 192 ? -10.840 -5.296 26.357 1.00 96.38 192 GLU A CA 1
ATOM 1536 C C . GLU A 1 192 ? -10.809 -3.793 26.695 1.00 96.38 192 GLU A C 1
ATOM 1538 O O . GLU A 1 192 ? -11.676 -3.307 27.416 1.00 96.38 192 GLU A O 1
ATOM 1543 N N . GLU A 1 193 ? -9.877 -3.021 26.114 1.00 96.12 193 GLU A N 1
ATOM 1544 C CA . GLU A 1 193 ? -9.789 -1.563 26.327 1.00 96.12 193 GLU A CA 1
ATOM 1545 C C . GLU A 1 193 ? -11.091 -0.827 25.964 1.00 96.12 193 GLU A C 1
ATOM 1547 O O . GLU A 1 193 ? -11.468 0.134 26.630 1.00 96.12 193 GLU A O 1
ATOM 1552 N N . TYR A 1 194 ? -11.780 -1.269 24.912 1.00 97.75 194 TYR A N 1
ATOM 1553 C CA . TYR A 1 194 ? -13.015 -0.646 24.439 1.00 97.75 194 TYR A CA 1
ATOM 1554 C C . TYR A 1 194 ? -14.245 -1.227 25.138 1.00 97.75 194 TYR A C 1
ATOM 1556 O O . TYR A 1 194 ? -15.162 -0.474 25.465 1.00 97.75 194 TYR A O 1
ATOM 1564 N N . LYS A 1 195 ? -14.237 -2.531 25.434 1.00 97.75 195 LYS A N 1
ATOM 1565 C CA . LYS A 1 195 ? -15.261 -3.216 26.230 1.00 97.75 195 LYS A CA 1
ATOM 1566 C C . LYS A 1 195 ? -15.429 -2.566 27.603 1.00 97.75 195 LYS A C 1
ATOM 1568 O O . LYS A 1 195 ? -16.551 -2.273 27.999 1.00 97.75 195 LYS A O 1
ATOM 1573 N N . MET A 1 196 ? -14.322 -2.268 28.292 1.00 97.75 196 MET A N 1
ATOM 1574 C CA . MET A 1 196 ? -14.342 -1.587 29.595 1.00 97.75 196 MET A CA 1
ATOM 1575 C C . MET A 1 196 ? -14.990 -0.195 29.539 1.00 97.75 196 MET A C 1
ATOM 1577 O O . MET A 1 196 ? -15.581 0.249 30.518 1.00 97.75 196 MET A O 1
ATOM 1581 N N . ILE A 1 197 ? -14.884 0.505 28.405 1.00 97.88 197 ILE A N 1
ATOM 1582 C CA . ILE A 1 197 ? -15.521 1.816 28.202 1.00 97.88 197 ILE A CA 1
ATOM 1583 C C . ILE A 1 197 ? -17.010 1.643 27.862 1.00 97.88 197 ILE A C 1
ATOM 1585 O O . ILE A 1 197 ? -17.844 2.438 28.296 1.00 97.88 197 ILE A O 1
ATOM 1589 N N . GLY A 1 198 ? -17.339 0.606 27.091 1.00 97.50 198 GLY A N 1
ATOM 1590 C CA . GLY A 1 198 ? -18.694 0.259 26.681 1.00 97.50 198 GLY A CA 1
ATOM 1591 C C . GLY A 1 198 ? -19.210 1.078 25.492 1.00 97.50 198 GLY A C 1
ATOM 1592 O O . GLY A 1 198 ? -18.902 2.263 25.317 1.00 97.50 198 GLY A O 1
ATOM 1593 N N . ILE A 1 199 ? -20.052 0.445 24.667 1.00 97.31 199 ILE A N 1
ATOM 1594 C CA . ILE A 1 199 ? -20.607 1.036 23.437 1.00 97.31 199 ILE A CA 1
ATOM 1595 C C . ILE A 1 199 ? -21.317 2.376 23.678 1.00 97.31 199 ILE A C 1
ATOM 1597 O O . ILE A 1 199 ? -21.168 3.298 22.874 1.00 97.31 199 ILE A O 1
ATOM 1601 N N . THR A 1 200 ? -22.044 2.523 24.790 1.00 98.00 200 THR A N 1
ATOM 1602 C CA . THR A 1 200 ? -22.771 3.757 25.123 1.00 98.00 200 THR A CA 1
ATOM 1603 C C . THR A 1 200 ? -21.817 4.940 25.261 1.00 98.00 200 THR A C 1
ATOM 1605 O O . THR A 1 200 ? -22.004 5.964 24.600 1.00 98.00 200 THR A O 1
ATOM 1608 N N . LYS A 1 201 ? -20.741 4.789 26.045 1.00 98.44 201 LYS A N 1
ATOM 1609 C CA . LYS A 1 201 ? -19.764 5.865 26.247 1.00 98.44 201 LYS A CA 1
ATOM 1610 C C . LYS A 1 201 ? -18.935 6.120 24.991 1.00 98.44 201 LYS A C 1
ATOM 1612 O O . LYS A 1 201 ? -18.662 7.273 24.668 1.00 98.44 201 LYS A O 1
ATOM 1617 N N . LEU A 1 202 ? -18.572 5.078 24.240 1.00 98.62 202 LEU A N 1
ATOM 1618 C CA . LEU A 1 202 ? -17.884 5.234 22.950 1.00 98.62 202 LEU A CA 1
ATOM 1619 C C . LEU A 1 202 ? -18.742 6.007 21.939 1.00 98.62 202 LEU A C 1
ATOM 1621 O O . LEU A 1 202 ? -18.230 6.867 21.224 1.00 98.62 202 LEU A O 1
ATOM 1625 N N . THR A 1 203 ? -20.051 5.757 21.919 1.00 98.56 203 THR A N 1
ATOM 1626 C CA . THR A 1 203 ? -21.010 6.476 21.069 1.00 98.56 203 THR A CA 1
ATOM 1627 C C . THR A 1 203 ? -21.141 7.944 21.479 1.00 98.56 203 THR A C 1
ATOM 1629 O O . THR A 1 203 ? -21.151 8.821 20.615 1.00 98.56 203 THR A O 1
ATOM 1632 N N . GLU A 1 204 ? -21.187 8.236 22.782 1.00 98.56 204 GLU A N 1
ATOM 1633 C CA . GLU A 1 204 ? -21.150 9.609 23.306 1.00 98.56 204 GLU A CA 1
ATOM 1634 C C . GLU A 1 204 ? -19.869 10.333 22.861 1.00 98.56 204 GLU A C 1
ATOM 1636 O O . GLU A 1 204 ? -19.934 11.420 22.285 1.00 98.56 204 GLU A O 1
ATOM 1641 N N . ARG A 1 205 ? -18.705 9.693 23.035 1.00 98.62 205 ARG A N 1
ATOM 1642 C CA . ARG A 1 205 ? -17.411 10.227 22.586 1.00 98.62 205 ARG A CA 1
ATOM 1643 C C . ARG A 1 205 ? -17.388 10.484 21.079 1.00 98.62 205 ARG A C 1
ATOM 1645 O O . ARG A 1 205 ? -16.889 11.521 20.648 1.00 98.62 205 ARG A O 1
ATOM 1652 N N . ALA A 1 206 ? -17.967 9.586 20.281 1.00 98.69 206 ALA A N 1
ATOM 1653 C CA . ALA A 1 206 ? -18.079 9.770 18.840 1.00 98.69 206 ALA A CA 1
ATOM 1654 C C . ALA A 1 206 ? -18.921 11.002 18.479 1.00 98.69 206 ALA A C 1
ATOM 1656 O O . ALA A 1 206 ? -18.523 11.780 17.613 1.00 98.69 206 ALA A O 1
ATOM 1657 N N . ASN A 1 207 ? -20.041 11.232 19.174 1.00 98.56 207 ASN A N 1
ATOM 1658 C CA . ASN A 1 207 ? -20.865 12.424 18.964 1.00 98.56 207 ASN A CA 1
ATOM 1659 C C . ASN A 1 207 ? -20.092 13.713 19.278 1.00 98.56 207 ASN A C 1
ATOM 1661 O O . ASN A 1 207 ? -20.130 14.635 18.467 1.00 98.56 207 ASN A O 1
ATOM 1665 N N . ILE A 1 208 ? -19.342 13.751 20.389 1.00 98.50 208 ILE A N 1
ATOM 1666 C CA . ILE A 1 208 ? -18.507 14.908 20.762 1.00 98.50 208 ILE A CA 1
ATOM 1667 C C . ILE A 1 208 ? -17.532 15.255 19.629 1.00 98.50 208 ILE A C 1
ATOM 1669 O O . ILE A 1 208 ? -17.452 16.409 19.214 1.00 98.50 208 ILE A O 1
ATOM 1673 N N . VAL A 1 209 ? -16.823 14.256 19.092 1.00 98.56 209 VAL A N 1
ATOM 1674 C CA . VAL A 1 209 ? -15.863 14.462 17.995 1.00 98.56 209 VAL A CA 1
ATOM 1675 C C . VAL A 1 209 ? -16.567 14.941 16.724 1.00 98.56 209 VAL A C 1
ATOM 1677 O O . VAL A 1 209 ? -16.148 15.930 16.129 1.00 98.56 209 VAL A O 1
ATOM 1680 N N . ARG A 1 210 ? -17.645 14.265 16.305 1.00 97.88 210 ARG A N 1
ATOM 1681 C CA . ARG A 1 210 ? -18.324 14.538 15.025 1.00 97.88 210 ARG A CA 1
ATOM 1682 C C . ARG A 1 210 ? -19.062 15.873 14.998 1.00 97.88 210 ARG A C 1
ATOM 1684 O O . ARG A 1 210 ? -19.182 16.477 13.937 1.00 97.88 210 ARG A O 1
ATOM 1691 N N . GLN A 1 211 ? -19.595 16.315 16.135 1.00 97.38 211 GLN A N 1
ATOM 1692 C CA . GLN A 1 211 ? -20.332 17.577 16.234 1.00 97.38 211 GLN A CA 1
ATOM 1693 C C . GLN A 1 211 ? -19.393 18.785 16.370 1.00 97.38 211 GLN A C 1
ATOM 1695 O O . GLN A 1 211 ? -19.788 19.910 16.058 1.00 97.38 211 GLN A O 1
ATOM 1700 N N . ASN A 1 212 ? -18.139 18.575 16.783 1.00 97.81 212 ASN A N 1
ATOM 1701 C CA . ASN A 1 212 ? -17.177 19.653 16.971 1.00 97.81 212 ASN A CA 1
ATOM 1702 C C . ASN A 1 212 ? -16.446 20.027 15.669 1.00 97.81 212 ASN A C 1
ATOM 1704 O O . ASN A 1 212 ? -15.301 19.639 15.430 1.00 97.81 212 ASN A O 1
ATOM 1708 N N . LYS A 1 213 ? -17.098 20.853 14.843 1.00 97.12 213 LYS A N 1
ATOM 1709 C CA . LYS A 1 213 ? -16.515 21.380 13.594 1.00 97.12 213 LYS A CA 1
ATOM 1710 C C . LYS A 1 213 ? -15.218 22.164 13.821 1.00 97.12 213 LYS A C 1
ATOM 1712 O O . LYS A 1 213 ? -14.263 21.979 13.077 1.00 97.12 213 LYS A O 1
ATOM 1717 N N . LYS A 1 214 ? -15.143 22.950 14.903 1.00 97.69 214 LYS A N 1
ATOM 1718 C CA . LYS A 1 214 ? -13.942 23.729 15.257 1.00 97.69 214 LYS A CA 1
ATOM 1719 C C . LYS A 1 214 ? -12.730 22.832 15.520 1.00 97.69 214 LYS A C 1
ATOM 1721 O O . LYS A 1 214 ? -11.606 23.198 15.192 1.00 97.69 214 LYS A O 1
ATOM 1726 N N . PHE A 1 215 ? -12.938 21.660 16.123 1.00 98.25 215 PHE A N 1
ATOM 1727 C CA . PHE A 1 215 ? -11.873 20.674 16.305 1.00 98.25 215 PHE A CA 1
ATOM 1728 C C . PHE A 1 215 ? -11.394 20.116 14.959 1.00 98.25 215 PHE A C 1
ATOM 1730 O O . PHE A 1 215 ? -10.188 20.070 14.727 1.00 98.25 215 PHE A O 1
ATOM 1737 N N . ALA A 1 216 ? -12.312 19.751 14.059 1.00 98.19 216 ALA A N 1
ATOM 1738 C CA . ALA A 1 216 ? -11.962 19.273 12.722 1.00 98.19 216 ALA A CA 1
ATOM 1739 C C . ALA A 1 216 ? -11.166 20.322 11.921 1.00 98.19 216 ALA A C 1
ATOM 1741 O O . ALA A 1 216 ? -10.119 19.987 11.374 1.00 98.19 216 ALA A O 1
ATOM 1742 N N . GLU A 1 217 ? -11.591 21.589 11.943 1.00 98.19 217 GLU A N 1
ATOM 1743 C CA . GLU A 1 217 ? -10.895 22.716 11.299 1.00 98.19 217 GLU A CA 1
ATOM 1744 C C . GLU A 1 217 ? -9.472 22.908 11.852 1.00 98.19 217 GLU A C 1
ATOM 1746 O O . GLU A 1 217 ? -8.518 23.025 11.085 1.00 98.19 217 GLU A O 1
ATOM 1751 N N . LYS A 1 218 ? -9.289 22.862 13.183 1.00 98.19 218 LYS A N 1
ATOM 1752 C CA . LYS A 1 218 ? -7.948 22.911 13.800 1.00 98.19 218 LYS A CA 1
ATOM 1753 C C . LYS A 1 218 ? -7.068 21.750 13.342 1.00 98.19 218 LYS A C 1
ATOM 1755 O O . LYS A 1 218 ? -5.888 21.949 13.070 1.00 98.19 218 LYS A O 1
ATOM 1760 N N . VAL A 1 219 ? -7.623 20.538 13.275 1.00 98.31 219 VAL A N 1
ATOM 1761 C CA . VAL A 1 219 ? -6.891 19.355 12.802 1.00 98.31 219 VAL A CA 1
ATOM 1762 C C . VAL A 1 219 ? -6.514 19.506 11.327 1.00 98.31 219 VAL A C 1
ATOM 1764 O O . VAL A 1 219 ? -5.393 19.169 10.961 1.00 98.31 219 VAL A O 1
ATOM 1767 N N . GLU A 1 220 ? -7.401 20.030 10.482 1.00 98.38 220 GLU A N 1
ATOM 1768 C CA . GLU A 1 220 ? -7.095 20.304 9.076 1.00 98.38 220 GLU A CA 1
ATOM 1769 C C . GLU A 1 220 ? -5.960 21.320 8.924 1.00 98.38 220 GLU A C 1
ATOM 1771 O O . GLU A 1 220 ? -5.041 21.059 8.152 1.00 98.38 220 GLU A O 1
ATOM 1776 N N . LEU A 1 221 ? -5.969 22.420 9.683 1.00 98.12 221 LEU A N 1
ATOM 1777 C CA . LEU A 1 221 ? -4.871 23.395 9.681 1.00 98.12 221 LEU A CA 1
ATOM 1778 C C . LEU A 1 221 ? -3.541 22.735 10.062 1.00 98.12 221 LEU A C 1
ATOM 1780 O O . LEU A 1 221 ? -2.604 22.761 9.274 1.00 98.12 221 LEU A O 1
ATOM 1784 N N . ILE A 1 222 ? -3.500 22.013 11.189 1.00 98.06 222 ILE A N 1
ATOM 1785 C CA . ILE A 1 222 ? -2.292 21.299 11.640 1.00 98.06 222 ILE A CA 1
ATOM 1786 C C . ILE A 1 222 ? -1.757 20.353 10.553 1.00 98.06 222 ILE A C 1
ATOM 1788 O O . ILE A 1 222 ? -0.554 20.287 10.316 1.00 98.06 222 ILE A O 1
ATOM 1792 N N . LEU A 1 223 ? -2.641 19.601 9.893 1.00 97.88 223 LEU A N 1
ATOM 1793 C CA . LEU A 1 223 ? -2.258 18.644 8.851 1.00 97.88 223 LEU A CA 1
ATOM 1794 C C . LEU A 1 223 ? -1.813 19.311 7.547 1.00 97.88 223 LEU A C 1
ATOM 1796 O O . LEU A 1 223 ? -1.077 18.694 6.776 1.00 97.88 223 LEU A O 1
ATOM 1800 N N . ARG A 1 224 ? -2.305 20.519 7.257 1.00 97.44 224 ARG A N 1
ATOM 1801 C CA . ARG A 1 224 ? -1.854 21.315 6.115 1.00 97.44 224 ARG A CA 1
ATOM 1802 C C . ARG A 1 224 ? -0.431 21.790 6.357 1.00 97.44 224 ARG A C 1
ATOM 1804 O O . ARG A 1 224 ? 0.427 21.457 5.547 1.00 97.44 224 ARG A O 1
ATOM 1811 N N . ASP A 1 225 ? -0.189 22.411 7.509 1.00 95.69 225 ASP A N 1
ATOM 1812 C CA . ASP A 1 225 ? 1.135 22.889 7.906 1.00 95.69 225 ASP A CA 1
ATOM 1813 C C . ASP A 1 225 ? 2.154 21.739 7.882 1.00 95.69 225 ASP A C 1
ATOM 1815 O O . ASP A 1 225 ? 3.217 21.850 7.286 1.00 95.69 225 ASP A O 1
ATOM 1819 N N . GLU A 1 226 ? 1.809 20.569 8.440 1.00 95.00 226 GLU A N 1
ATOM 1820 C CA . GLU A 1 226 ? 2.687 19.388 8.406 1.00 95.00 226 GLU A CA 1
ATOM 1821 C C . GLU A 1 226 ? 2.990 18.889 6.983 1.00 95.00 226 GLU A C 1
ATOM 1823 O O . GLU A 1 226 ? 4.060 18.328 6.730 1.00 95.00 226 GLU A O 1
ATOM 1828 N N . ALA A 1 227 ? 2.044 19.026 6.053 1.00 94.81 227 ALA A N 1
ATOM 1829 C CA . ALA A 1 227 ? 2.244 18.617 4.668 1.00 94.81 227 ALA A CA 1
ATOM 1830 C C . ALA A 1 227 ? 3.088 19.628 3.882 1.00 94.81 227 ALA A C 1
ATOM 1832 O O . ALA A 1 227 ? 3.861 19.197 3.025 1.00 94.81 227 ALA A O 1
ATOM 1833 N N . GLU A 1 228 ? 2.960 20.919 4.186 1.00 94.19 228 GLU A N 1
ATOM 1834 C CA . GLU A 1 228 ? 3.779 22.006 3.639 1.00 94.19 228 GLU A CA 1
ATOM 1835 C C . GLU A 1 228 ? 5.222 21.909 4.155 1.00 94.19 228 GLU A C 1
ATOM 1837 O O . GLU A 1 228 ? 6.133 21.762 3.343 1.00 94.19 228 GLU A O 1
ATOM 1842 N N . GLU A 1 229 ? 5.425 21.785 5.475 1.00 92.44 229 GLU A N 1
ATOM 1843 C CA . GLU A 1 229 ? 6.739 21.531 6.104 1.00 92.44 229 GLU A CA 1
ATOM 1844 C C . GLU A 1 229 ? 7.440 20.314 5.457 1.00 92.44 229 GLU A C 1
ATOM 1846 O O . GLU A 1 229 ? 8.642 20.306 5.170 1.00 92.44 229 GLU A O 1
ATOM 1851 N N . LYS A 1 230 ? 6.677 19.247 5.185 1.00 90.62 230 LYS A N 1
ATOM 1852 C CA . LYS A 1 230 ? 7.196 18.039 4.531 1.00 90.62 230 LYS A CA 1
ATOM 1853 C C . LYS A 1 230 ? 7.506 18.240 3.044 1.00 90.62 230 LYS A C 1
ATOM 1855 O O . LYS A 1 230 ? 8.354 17.531 2.501 1.00 90.62 230 LYS A O 1
ATOM 1860 N N . ALA A 1 231 ? 6.788 19.127 2.363 1.00 87.81 231 ALA A N 1
ATOM 1861 C CA . ALA A 1 231 ? 7.050 19.451 0.967 1.00 87.81 231 ALA A CA 1
ATOM 1862 C C . ALA A 1 231 ? 8.322 20.299 0.827 1.00 87.81 231 ALA A C 1
ATOM 1864 O O . ALA A 1 231 ? 9.119 20.023 -0.064 1.00 87.81 231 ALA A O 1
ATOM 1865 N N . GLU A 1 232 ? 8.541 21.247 1.740 1.00 87.25 232 GLU A N 1
ATOM 1866 C CA . GLU A 1 232 ? 9.732 22.108 1.787 1.00 87.25 232 GLU A CA 1
ATOM 1867 C C . GLU A 1 232 ? 11.012 21.332 2.121 1.00 87.25 232 GLU A C 1
ATOM 1869 O O . GLU A 1 232 ? 12.077 21.614 1.584 1.00 87.25 232 GLU A O 1
ATOM 1874 N N . THR A 1 233 ? 10.905 20.309 2.971 1.00 84.69 233 THR A N 1
ATOM 1875 C CA . THR A 1 233 ? 12.035 19.446 3.368 1.00 84.69 233 THR A CA 1
ATOM 1876 C C . THR A 1 233 ? 12.274 18.264 2.424 1.00 84.69 233 THR A C 1
ATOM 1878 O O . THR A 1 233 ? 13.107 17.396 2.699 1.00 84.69 233 THR A O 1
ATOM 1881 N N . LYS A 1 234 ? 11.531 18.178 1.315 1.00 80.44 234 LYS A N 1
ATOM 1882 C CA . LYS A 1 234 ? 11.684 17.089 0.348 1.00 80.44 234 LYS A CA 1
ATOM 1883 C C . LYS A 1 234 ? 13.004 17.244 -0.415 1.00 80.44 234 LYS A C 1
ATOM 1885 O O . LYS A 1 234 ? 13.393 18.354 -0.757 1.00 80.44 234 LYS A O 1
ATOM 1890 N N . SER A 1 235 ? 13.662 16.115 -0.706 1.00 76.62 235 SER A N 1
ATOM 1891 C CA . SER A 1 235 ? 14.875 16.087 -1.537 1.00 76.62 235 SER A CA 1
ATOM 1892 C C . SER A 1 235 ? 14.683 16.894 -2.824 1.00 76.62 235 SER A C 1
ATOM 1894 O O . SER A 1 235 ? 13.642 16.770 -3.479 1.00 76.62 235 SER A O 1
ATOM 1896 N N . GLN A 1 236 ? 15.695 17.696 -3.156 1.00 74.50 236 GLN A N 1
ATOM 1897 C CA . GLN A 1 236 ? 15.778 18.474 -4.393 1.00 74.50 236 GLN A CA 1
ATOM 1898 C C . GLN A 1 236 ? 16.330 17.654 -5.566 1.00 74.50 236 GLN A C 1
ATOM 1900 O O . GLN A 1 236 ? 16.460 18.186 -6.662 1.00 74.50 236 GLN A O 1
ATOM 1905 N N . GLU A 1 237 ? 16.655 16.375 -5.355 1.00 78.25 237 GLU A N 1
ATOM 1906 C CA . GLU A 1 237 ? 17.061 15.489 -6.442 1.00 78.25 237 GLU A CA 1
ATOM 1907 C C . GLU A 1 237 ? 15.955 15.361 -7.490 1.00 78.25 237 GLU A C 1
ATOM 1909 O O . GLU A 1 237 ? 14.779 15.130 -7.171 1.00 78.25 237 GLU A O 1
ATOM 1914 N N . ASP A 1 238 ? 16.361 15.451 -8.754 1.00 80.31 238 ASP A N 1
ATOM 1915 C CA . ASP A 1 238 ? 15.469 15.208 -9.872 1.00 80.31 238 ASP A CA 1
ATOM 1916 C C . ASP A 1 238 ? 14.952 13.769 -9.837 1.00 80.31 238 ASP A C 1
ATOM 1918 O O . ASP A 1 238 ? 15.696 12.794 -9.705 1.00 80.31 238 ASP A O 1
ATOM 1922 N N . LEU A 1 239 ? 13.630 13.645 -9.945 1.00 86.88 239 LEU A N 1
ATOM 1923 C CA . LEU A 1 239 ? 12.970 12.352 -10.053 1.00 86.88 239 LEU A CA 1
ATOM 1924 C C . LEU A 1 239 ? 13.070 11.862 -11.490 1.00 86.88 239 LEU A C 1
ATOM 1926 O O . LEU A 1 239 ? 12.708 12.600 -12.409 1.00 86.88 239 LEU A O 1
ATOM 1930 N N . TYR A 1 240 ? 13.434 10.595 -11.663 1.00 89.62 240 TYR A N 1
ATOM 1931 C CA . TYR A 1 240 ? 13.371 9.959 -12.976 1.00 89.62 240 TYR A CA 1
ATOM 1932 C C . TYR A 1 240 ? 11.927 9.867 -13.454 1.00 89.62 240 TYR A C 1
ATOM 1934 O O . TYR A 1 240 ? 10.990 9.776 -12.653 1.00 89.62 240 TYR A O 1
ATOM 1942 N N . GLU A 1 241 ? 11.737 9.833 -14.767 1.00 93.25 241 GLU A N 1
ATOM 1943 C CA . GLU A 1 241 ? 10.431 9.732 -15.404 1.00 93.25 241 GLU A CA 1
ATOM 1944 C C . GLU A 1 241 ? 9.637 8.563 -14.805 1.00 93.25 241 GLU A C 1
ATOM 1946 O O . GLU A 1 241 ? 8.475 8.731 -14.419 1.00 93.25 241 GLU A O 1
ATOM 1951 N N . GLU A 1 242 ? 10.287 7.410 -14.609 1.00 92.12 242 GLU A N 1
ATOM 1952 C CA . GLU A 1 242 ? 9.704 6.196 -14.028 1.00 92.12 242 GLU A CA 1
ATOM 1953 C C . GLU A 1 242 ? 9.185 6.368 -12.584 1.00 92.12 242 GLU A C 1
ATOM 1955 O O . GLU A 1 242 ? 8.279 5.644 -12.162 1.00 92.12 242 GLU A O 1
ATOM 1960 N N . GLU A 1 243 ? 9.712 7.332 -11.822 1.00 91.50 243 GLU A N 1
ATOM 1961 C CA . GLU A 1 243 ? 9.329 7.605 -10.428 1.00 91.50 243 GLU A CA 1
ATOM 1962 C C . GLU A 1 243 ? 8.138 8.570 -10.309 1.00 91.50 243 GLU A C 1
ATOM 1964 O O . GLU A 1 243 ? 7.640 8.844 -9.211 1.00 91.50 243 GLU A O 1
ATOM 1969 N N . THR A 1 244 ? 7.646 9.094 -11.433 1.00 93.50 244 THR A N 1
ATOM 1970 C CA . THR A 1 244 ? 6.673 10.194 -11.447 1.00 93.50 244 THR A CA 1
ATOM 1971 C C . THR A 1 244 ? 5.236 9.773 -11.749 1.00 93.50 244 THR A C 1
ATOM 1973 O O . THR A 1 244 ? 4.406 10.631 -12.031 1.00 93.50 244 THR A O 1
ATOM 1976 N N . VAL A 1 245 ? 4.880 8.490 -11.612 1.00 94.62 245 VAL A N 1
ATOM 1977 C CA . VAL A 1 245 ? 3.519 7.970 -11.896 1.00 94.62 245 VAL A CA 1
ATOM 1978 C C . VAL A 1 245 ? 2.380 8.727 -11.183 1.00 94.62 245 VAL A C 1
ATOM 1980 O O . VAL A 1 245 ? 1.248 8.744 -11.657 1.00 94.62 245 VAL A O 1
ATOM 1983 N N . TYR A 1 246 ? 2.661 9.368 -10.042 1.00 90.38 246 TYR A N 1
ATOM 1984 C CA . TYR A 1 246 ? 1.688 10.160 -9.275 1.00 90.38 246 TYR A CA 1
ATOM 1985 C C . TYR A 1 246 ? 1.693 11.664 -9.605 1.00 90.38 246 TYR A C 1
ATOM 1987 O O . TYR A 1 246 ? 0.868 12.402 -9.071 1.00 90.38 246 TYR A O 1
ATOM 1995 N N . LYS A 1 247 ? 2.593 12.128 -10.483 1.00 91.44 247 LYS A N 1
ATOM 1996 C CA . LYS A 1 247 ? 2.459 13.413 -11.180 1.00 91.44 247 LYS A CA 1
ATOM 1997 C C . LYS A 1 247 ? 1.575 13.139 -12.397 1.00 91.44 247 LYS A C 1
ATOM 1999 O O . LYS A 1 247 ? 2.057 12.592 -13.384 1.00 91.44 247 LYS A O 1
ATOM 2004 N N . PHE A 1 248 ? 0.273 13.387 -12.295 1.00 91.75 248 PHE A N 1
ATOM 2005 C CA . PHE A 1 248 ? -0.674 12.965 -13.331 1.00 91.75 248 PHE A CA 1
ATOM 2006 C C . PHE A 1 248 ? -0.467 13.740 -14.647 1.00 91.75 248 PHE A C 1
ATOM 2008 O O . PHE A 1 248 ? -0.344 14.964 -14.593 1.00 91.75 248 PHE A O 1
ATOM 2015 N N . PRO A 1 249 ? -0.427 13.054 -15.806 1.00 92.88 249 PRO A N 1
ATOM 2016 C CA . PRO A 1 249 ? -0.401 13.704 -17.116 1.00 92.88 249 PRO A CA 1
ATOM 2017 C C . PRO A 1 249 ? -1.751 14.382 -17.421 1.00 92.88 249 PRO A C 1
ATOM 2019 O O . PRO A 1 249 ? -2.755 14.071 -16.762 1.00 92.88 249 PRO A O 1
ATOM 2022 N N . PRO A 1 250 ? -1.818 15.268 -18.434 1.00 94.12 250 PRO A N 1
ATOM 2023 C CA . PRO A 1 250 ? -3.072 15.859 -18.894 1.00 94.12 250 PRO A CA 1
ATOM 2024 C C . PRO A 1 250 ? -4.138 14.805 -19.223 1.00 94.12 250 PRO A C 1
ATOM 2026 O O . PRO A 1 250 ? -3.845 13.699 -19.682 1.00 94.12 250 PRO A O 1
ATOM 2029 N N . ALA A 1 251 ? -5.411 15.146 -19.010 1.00 93.44 251 ALA A N 1
ATOM 2030 C CA . ALA A 1 251 ? -6.512 14.221 -19.275 1.00 93.44 251 ALA A CA 1
ATOM 2031 C C . ALA A 1 251 ? -6.618 13.844 -20.764 1.00 93.44 251 ALA A C 1
ATOM 2033 O O . ALA A 1 251 ? -7.014 12.722 -21.070 1.00 93.44 251 ALA A O 1
ATOM 2034 N N . GLU A 1 252 ? -6.257 14.753 -21.677 1.00 94.94 252 GLU A N 1
ATOM 2035 C CA . GLU A 1 252 ? -6.240 14.477 -23.120 1.00 94.94 252 GLU A CA 1
ATOM 2036 C C . GLU A 1 252 ? -5.224 13.394 -23.495 1.00 94.94 252 GLU A C 1
ATOM 2038 O O . GLU A 1 252 ? -5.569 12.488 -24.249 1.00 94.94 252 GLU A O 1
ATOM 2043 N N . ASP A 1 253 ? -4.021 13.435 -22.918 1.00 95.81 253 ASP A N 1
ATOM 2044 C CA . ASP A 1 253 ? -2.965 12.456 -23.189 1.00 95.81 253 ASP A CA 1
ATOM 2045 C C . ASP A 1 253 ? -3.410 11.034 -22.829 1.00 95.81 253 ASP A C 1
ATOM 2047 O O . ASP A 1 253 ? -3.222 10.104 -23.610 1.00 95.81 253 ASP A O 1
ATOM 2051 N N . ASN A 1 254 ? -4.090 10.860 -21.689 1.00 93.81 254 ASN A N 1
ATOM 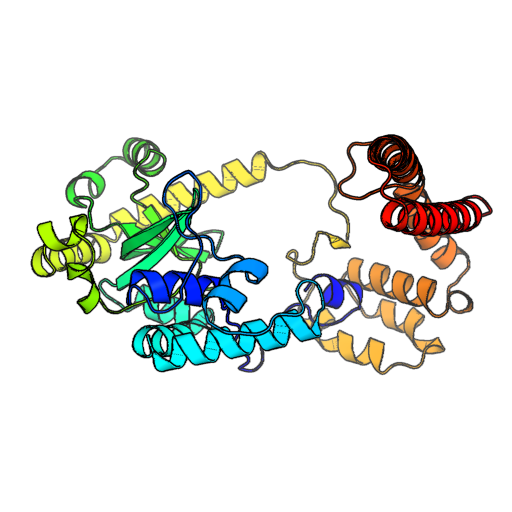2052 C CA . ASN A 1 254 ? -4.611 9.549 -21.288 1.00 93.81 254 ASN A CA 1
ATOM 2053 C C . ASN A 1 254 ? -5.631 8.976 -22.290 1.00 93.81 254 ASN A C 1
ATOM 2055 O O . ASN A 1 254 ? -5.731 7.759 -22.417 1.00 93.81 254 ASN A O 1
ATOM 2059 N N . LYS A 1 255 ? -6.391 9.825 -22.999 1.00 94.44 255 LYS A N 1
ATOM 2060 C CA . LYS A 1 255 ? -7.402 9.375 -23.976 1.00 94.44 255 LYS A CA 1
ATOM 2061 C C . LYS A 1 255 ? -6.780 8.814 -25.251 1.00 94.44 255 LYS A C 1
ATOM 2063 O O . LYS A 1 255 ? -7.420 8.015 -25.922 1.00 94.44 255 LYS A O 1
ATOM 2068 N N . ILE A 1 256 ? -5.564 9.240 -25.587 1.00 96.69 256 ILE A N 1
ATOM 2069 C CA . ILE A 1 256 ? -4.884 8.860 -26.831 1.00 96.69 256 ILE A CA 1
ATOM 2070 C C . ILE A 1 256 ? -3.828 7.762 -26.629 1.00 96.69 256 ILE A C 1
ATOM 2072 O O . ILE A 1 256 ? -3.200 7.364 -27.609 1.00 96.69 256 ILE A O 1
ATOM 2076 N N . LEU A 1 257 ? -3.657 7.243 -25.403 1.00 96.69 257 LEU A N 1
ATOM 2077 C CA . LEU A 1 257 ? -2.787 6.092 -25.117 1.00 96.69 257 LEU A CA 1
ATOM 2078 C C . LEU A 1 257 ? -3.135 4.855 -25.971 1.00 96.69 257 LEU A C 1
ATOM 2080 O O . LEU A 1 257 ? -2.217 4.320 -26.592 1.00 96.69 257 LEU A O 1
ATOM 2084 N N . PRO A 1 258 ? -4.414 4.431 -26.116 1.00 96.94 258 PRO A N 1
ATOM 2085 C CA . PRO A 1 258 ? -4.743 3.250 -26.925 1.00 96.94 258 PRO A CA 1
ATOM 2086 C C . PRO A 1 258 ? -4.312 3.387 -28.388 1.00 96.94 258 PRO A C 1
ATOM 2088 O O . PRO A 1 258 ? -3.780 2.447 -28.970 1.00 96.94 258 PRO A O 1
ATOM 2091 N N . GLY A 1 259 ? -4.437 4.588 -28.960 1.00 97.75 259 GLY A N 1
ATOM 2092 C CA . GLY A 1 259 ? -4.051 4.828 -30.349 1.00 97.75 259 GLY A CA 1
ATOM 2093 C C . GLY A 1 259 ? -2.544 4.692 -30.610 1.00 97.75 259 GLY A C 1
ATOM 2094 O O . GLY A 1 259 ? -2.159 4.449 -31.750 1.00 97.75 259 GLY A O 1
ATOM 2095 N N . PHE A 1 260 ? -1.683 4.792 -29.585 1.00 98.06 260 PHE A N 1
ATOM 2096 C CA . PHE A 1 260 ? -0.261 4.448 -29.726 1.00 98.06 260 PHE A CA 1
ATOM 2097 C C . PHE A 1 260 ? -0.071 2.938 -29.928 1.00 98.06 260 PHE A C 1
ATOM 2099 O O . PHE A 1 260 ? 0.767 2.521 -30.727 1.00 98.06 260 PHE A O 1
ATOM 2106 N N . HIS A 1 261 ? -0.854 2.119 -29.223 1.00 97.06 261 HIS A N 1
ATOM 2107 C CA . HIS A 1 261 ? -0.787 0.658 -29.309 1.00 97.06 261 HIS A CA 1
ATOM 2108 C C . HIS A 1 261 ? -1.442 0.109 -30.575 1.00 97.06 261 HIS A C 1
ATOM 2110 O O . HIS A 1 261 ? -0.946 -0.864 -31.135 1.00 97.06 261 HIS A O 1
ATOM 2116 N N . GLU A 1 262 ? -2.499 0.765 -31.056 1.00 97.88 262 GLU A N 1
ATOM 2117 C CA . GLU A 1 262 ? -3.178 0.439 -32.319 1.00 97.88 262 GLU A CA 1
ATOM 2118 C C . GLU A 1 262 ? -2.376 0.864 -33.561 1.00 97.88 262 GLU A C 1
ATOM 2120 O O . GLU A 1 262 ? -2.544 0.293 -34.639 1.00 97.88 262 GLU A O 1
ATOM 2125 N N . ALA A 1 263 ? -1.502 1.869 -33.435 1.00 97.56 263 ALA A N 1
ATOM 2126 C CA . ALA A 1 263 ? -0.676 2.333 -34.540 1.00 97.56 263 ALA A CA 1
ATOM 2127 C C . ALA A 1 263 ? 0.336 1.264 -34.987 1.00 97.56 263 ALA A C 1
ATOM 2129 O O . ALA A 1 263 ? 1.015 0.629 -34.174 1.00 97.56 263 ALA A O 1
ATOM 2130 N N . ALA A 1 264 ? 0.502 1.131 -36.306 1.00 97.75 264 ALA A N 1
ATOM 2131 C CA . ALA A 1 264 ? 1.596 0.361 -36.888 1.00 97.75 264 ALA A CA 1
ATOM 2132 C C . ALA A 1 264 ? 2.956 0.905 -36.418 1.00 97.75 264 ALA A C 1
ATOM 2134 O O . ALA A 1 264 ? 3.103 2.102 -36.159 1.00 97.75 264 ALA A O 1
ATOM 2135 N N . TRP A 1 265 ? 3.958 0.028 -36.312 1.00 97.44 265 TRP A N 1
ATOM 2136 C CA . TRP A 1 265 ? 5.276 0.361 -35.757 1.00 97.44 265 TRP A CA 1
ATOM 2137 C C . TRP A 1 265 ? 5.933 1.582 -36.417 1.00 97.44 265 TRP A C 1
ATOM 2139 O O . TRP A 1 265 ? 6.419 2.462 -35.710 1.00 97.44 265 TRP A O 1
ATOM 2149 N N . ASP A 1 266 ? 5.865 1.696 -37.744 1.00 96.19 266 ASP A N 1
ATOM 2150 C CA . ASP A 1 266 ? 6.413 2.817 -38.524 1.00 96.19 266 ASP A CA 1
ATOM 2151 C C . ASP A 1 266 ? 5.692 4.157 -38.274 1.00 96.19 266 ASP A C 1
ATOM 2153 O O . ASP A 1 266 ? 6.182 5.221 -38.651 1.00 96.19 266 ASP A O 1
ATOM 2157 N N . LYS A 1 267 ? 4.518 4.127 -37.632 1.00 97.88 267 LYS A N 1
ATOM 2158 C CA . LYS A 1 267 ? 3.740 5.314 -37.253 1.00 97.88 267 LYS A CA 1
ATOM 2159 C C . LYS A 1 267 ? 3.867 5.679 -35.777 1.00 97.88 267 LYS A C 1
ATOM 2161 O O . LYS A 1 267 ? 3.440 6.772 -35.405 1.00 97.88 267 LYS A O 1
ATOM 2166 N N . LYS A 1 268 ? 4.461 4.821 -34.940 1.00 97.56 268 LYS A N 1
ATOM 2167 C CA . LYS A 1 268 ? 4.545 5.042 -33.488 1.00 97.56 268 LYS A CA 1
ATOM 2168 C C . LYS A 1 268 ? 5.428 6.227 -33.114 1.00 97.56 268 LYS A C 1
ATOM 2170 O O . LYS A 1 268 ? 5.012 7.015 -32.273 1.00 97.56 268 LYS A O 1
ATOM 2175 N N . LEU A 1 269 ? 6.581 6.413 -33.764 1.00 96.69 269 LEU A N 1
ATOM 2176 C CA . LEU A 1 269 ? 7.461 7.553 -33.477 1.00 96.69 269 LEU A CA 1
ATOM 2177 C C . LEU A 1 269 ? 6.784 8.909 -33.790 1.00 96.69 269 LEU A C 1
ATOM 2179 O O . LEU A 1 269 ? 6.693 9.740 -32.884 1.00 96.69 269 LEU A O 1
ATOM 2183 N N . PRO A 1 270 ? 6.190 9.131 -34.986 1.00 97.00 270 PRO A N 1
ATOM 2184 C CA . PRO A 1 270 ? 5.380 10.326 -35.241 1.00 97.00 270 PRO A CA 1
ATOM 2185 C C . PRO A 1 270 ? 4.186 10.482 -34.292 1.00 97.00 270 PRO A C 1
ATOM 2187 O O . PRO A 1 270 ? 3.805 11.602 -33.954 1.00 97.00 270 PRO A O 1
ATOM 2190 N N . TYR A 1 271 ? 3.586 9.374 -33.842 1.00 98.00 271 TYR A N 1
ATOM 2191 C CA . TYR A 1 271 ? 2.456 9.412 -32.916 1.00 98.00 271 TYR A CA 1
ATOM 2192 C C . TYR A 1 271 ? 2.822 10.065 -31.577 1.00 98.00 271 TYR A C 1
ATOM 2194 O O . TYR A 1 271 ? 1.980 10.752 -30.997 1.00 98.00 271 TYR A O 1
ATOM 2202 N N . LEU A 1 272 ? 4.068 9.916 -31.109 1.00 97.12 272 LEU A N 1
ATOM 2203 C CA . LEU A 1 272 ? 4.517 10.483 -29.832 1.00 97.12 272 LEU A CA 1
ATOM 2204 C C . LEU A 1 272 ? 4.357 12.004 -29.760 1.00 97.12 272 LEU A C 1
ATOM 2206 O O . LEU A 1 272 ? 4.096 12.532 -28.682 1.00 97.12 272 LEU A O 1
ATOM 2210 N N . GLN A 1 273 ? 4.406 12.698 -30.900 1.00 96.44 273 GLN A N 1
ATOM 2211 C CA . GLN A 1 273 ? 4.226 14.153 -30.984 1.00 96.44 273 GLN A CA 1
ATOM 2212 C C . GLN A 1 273 ? 2.825 14.620 -30.559 1.00 96.44 273 GLN A C 1
ATOM 2214 O O . GLN A 1 273 ? 2.612 15.803 -30.301 1.00 96.44 273 GLN A O 1
ATOM 2219 N N . LYS A 1 274 ? 1.854 13.702 -30.472 1.00 97.44 274 LYS A N 1
ATOM 2220 C CA . LYS A 1 274 ? 0.502 13.996 -29.981 1.00 97.44 274 LYS A CA 1
ATOM 2221 C C . LYS A 1 274 ? 0.435 14.118 -28.458 1.00 97.44 274 LYS A C 1
ATOM 2223 O O . LYS A 1 274 ? -0.496 14.746 -27.959 1.00 97.44 274 LYS A O 1
ATOM 2228 N N . PHE A 1 275 ? 1.374 13.514 -27.725 1.00 97.94 275 PHE A N 1
ATOM 2229 C CA . PHE A 1 275 ? 1.421 13.617 -26.267 1.00 97.94 275 PHE A CA 1
ATOM 2230 C C . PHE A 1 275 ? 1.990 14.972 -25.851 1.00 97.94 275 PHE A C 1
ATOM 2232 O O . PHE A 1 275 ? 3.058 15.374 -26.312 1.00 97.94 275 PHE A O 1
ATOM 2239 N N . LYS A 1 276 ? 1.306 15.661 -24.937 1.00 97.19 276 LYS A N 1
ATOM 2240 C CA . LYS A 1 276 ? 1.812 16.886 -24.302 1.00 97.19 276 LYS A CA 1
ATOM 2241 C C . LYS A 1 276 ? 2.803 16.564 -23.187 1.00 97.19 276 LYS A C 1
ATOM 2243 O O . LYS A 1 276 ? 3.704 17.353 -22.901 1.00 97.19 276 LYS A O 1
ATOM 2248 N N . ASP A 1 277 ? 2.630 15.421 -22.534 1.00 96.94 277 ASP A N 1
ATOM 2249 C CA . ASP A 1 277 ? 3.502 14.957 -21.475 1.00 96.94 277 ASP A CA 1
ATOM 2250 C C . ASP A 1 277 ? 4.799 14.384 -22.051 1.00 96.94 277 ASP A C 1
ATOM 2252 O O . ASP A 1 277 ? 4.824 13.315 -22.668 1.00 96.94 277 ASP A O 1
ATOM 2256 N N . LYS A 1 278 ? 5.909 15.081 -21.799 1.00 96.31 278 LYS A N 1
ATOM 2257 C CA . LYS A 1 278 ? 7.242 14.668 -22.257 1.00 96.31 278 LYS A CA 1
ATOM 2258 C C . LYS A 1 278 ? 7.632 13.269 -21.775 1.00 96.31 278 LYS A C 1
ATOM 2260 O O . LYS A 1 278 ? 8.395 12.588 -22.451 1.00 96.31 278 LYS A O 1
ATOM 2265 N N . ARG A 1 279 ? 7.088 12.801 -20.646 1.00 96.94 279 ARG A N 1
ATOM 2266 C CA . ARG A 1 279 ? 7.379 11.456 -20.128 1.00 96.94 279 ARG A CA 1
ATOM 2267 C C . ARG A 1 279 ? 6.776 10.376 -21.013 1.00 96.94 279 ARG A C 1
ATOM 2269 O O . ARG A 1 279 ? 7.385 9.329 -21.177 1.00 96.94 279 ARG A O 1
ATOM 2276 N N . PHE A 1 280 ? 5.611 10.625 -21.610 1.00 97.94 280 PHE A N 1
ATOM 2277 C CA . PHE A 1 280 ? 5.019 9.696 -22.571 1.00 97.94 280 PHE A CA 1
ATOM 2278 C C . PHE A 1 280 ? 5.806 9.649 -23.879 1.00 97.94 280 PHE A C 1
ATOM 2280 O O . PHE A 1 280 ? 5.990 8.571 -24.438 1.00 97.94 280 PHE A O 1
ATOM 2287 N N . GLN A 1 281 ? 6.354 10.783 -24.320 1.00 97.31 281 GLN A N 1
ATOM 2288 C CA . GLN A 1 281 ? 7.294 10.802 -25.442 1.00 97.31 281 GLN A CA 1
ATOM 2289 C C . GLN A 1 281 ? 8.548 9.977 -25.112 1.00 97.31 281 GLN A C 1
ATOM 2291 O O . GLN A 1 281 ? 8.904 9.078 -25.868 1.00 97.31 281 GLN A O 1
ATOM 2296 N N . TYR A 1 282 ? 9.158 10.204 -23.944 1.00 97.50 282 TYR A N 1
ATOM 2297 C CA . TYR A 1 282 ? 10.316 9.439 -23.470 1.00 97.50 282 TYR A CA 1
ATOM 2298 C C . TYR A 1 282 ? 10.038 7.928 -23.391 1.00 97.50 282 TYR A C 1
ATOM 2300 O O . TYR A 1 282 ? 10.779 7.133 -23.965 1.00 97.50 282 TYR A O 1
ATOM 2308 N N . PHE A 1 283 ? 8.946 7.506 -22.743 1.00 98.12 283 PHE A N 1
ATOM 2309 C CA . PHE A 1 283 ? 8.598 6.085 -22.648 1.00 98.12 283 PHE A CA 1
ATOM 2310 C C . PHE A 1 283 ? 8.301 5.463 -24.011 1.00 98.12 283 PHE A C 1
ATOM 2312 O O . PHE A 1 283 ? 8.717 4.339 -24.269 1.00 98.12 283 PHE A O 1
ATOM 2319 N N . GLY A 1 284 ? 7.642 6.193 -24.910 1.00 97.94 284 GLY A N 1
ATOM 2320 C CA . GLY A 1 284 ? 7.408 5.741 -26.276 1.00 97.94 284 GLY A CA 1
ATOM 2321 C C . GLY A 1 284 ? 8.698 5.495 -27.057 1.00 97.94 284 GLY A C 1
ATOM 2322 O O . GLY A 1 284 ? 8.838 4.445 -27.685 1.00 97.94 284 GLY A O 1
ATOM 2323 N N . LYS A 1 285 ? 9.664 6.422 -26.969 1.00 98.19 285 LYS A N 1
ATOM 2324 C CA . LYS A 1 285 ? 11.005 6.240 -27.547 1.00 98.19 285 LYS A CA 1
ATOM 2325 C C . LYS A 1 285 ? 11.721 5.044 -26.917 1.00 98.19 285 LYS A C 1
ATOM 2327 O O . LYS A 1 285 ? 12.318 4.253 -27.634 1.00 98.19 285 LYS A O 1
ATOM 2332 N N . LYS A 1 286 ? 11.600 4.855 -25.599 1.00 97.69 286 LYS A N 1
ATOM 2333 C CA . LYS A 1 286 ? 12.174 3.704 -24.883 1.00 97.69 286 LYS A CA 1
ATOM 2334 C C . LYS A 1 286 ? 11.590 2.364 -25.348 1.00 97.69 286 LYS A C 1
ATOM 2336 O O . LYS A 1 286 ? 12.346 1.419 -25.535 1.00 97.69 286 LYS A O 1
ATOM 2341 N N . ILE A 1 287 ? 10.278 2.284 -25.589 1.00 98.06 287 ILE A N 1
ATOM 2342 C CA . ILE A 1 287 ? 9.632 1.088 -26.162 1.00 98.06 287 ILE A CA 1
ATOM 2343 C C . ILE A 1 287 ? 10.172 0.816 -27.572 1.00 98.06 287 ILE A C 1
ATOM 2345 O O . ILE A 1 287 ? 10.514 -0.318 -27.893 1.00 98.06 287 ILE A O 1
ATOM 2349 N N . LEU A 1 288 ? 10.282 1.850 -28.414 1.00 98.06 288 LEU A N 1
ATOM 2350 C CA . LEU A 1 288 ? 10.857 1.719 -29.758 1.00 98.06 288 LEU A CA 1
ATOM 2351 C C . LEU A 1 288 ? 12.315 1.256 -29.707 1.00 98.06 288 LEU A C 1
ATOM 2353 O O . LEU A 1 288 ? 12.668 0.333 -30.426 1.00 98.06 288 LEU A O 1
ATOM 2357 N N . TYR A 1 289 ? 13.127 1.819 -28.814 1.00 97.31 289 TYR A N 1
ATOM 2358 C CA . TYR A 1 289 ? 14.511 1.403 -28.589 1.00 97.31 289 TYR A CA 1
ATOM 2359 C C . TYR A 1 289 ? 14.618 -0.090 -28.231 1.00 97.31 289 TYR A C 1
ATOM 2361 O O . TYR A 1 289 ? 15.504 -0.779 -28.725 1.00 97.31 289 TYR A O 1
ATOM 2369 N N . GLN A 1 290 ? 13.703 -0.604 -27.401 1.00 95.44 290 GLN A N 1
ATOM 2370 C CA . GLN A 1 290 ? 13.709 -2.004 -26.959 1.00 95.44 290 GLN A CA 1
ATOM 2371 C C . GLN A 1 290 ? 13.205 -2.986 -28.027 1.00 95.44 290 GLN A C 1
ATOM 2373 O O . GLN A 1 290 ? 13.725 -4.092 -28.128 1.00 95.44 290 GLN A O 1
ATOM 2378 N N . GLU A 1 291 ? 12.202 -2.599 -28.816 1.00 96.62 291 GLU A N 1
ATOM 2379 C CA . GLU A 1 291 ? 11.470 -3.528 -29.693 1.00 96.62 291 GLU A CA 1
ATOM 2380 C C . GLU A 1 291 ? 11.799 -3.362 -31.188 1.00 96.62 291 GLU A C 1
ATOM 2382 O O . GLU A 1 291 ? 11.757 -4.329 -31.956 1.00 96.62 291 GLU A O 1
ATOM 2387 N N . LYS A 1 292 ? 12.071 -2.126 -31.628 1.00 96.81 292 LYS A N 1
ATOM 2388 C CA . LYS A 1 292 ? 12.307 -1.723 -33.027 1.00 96.81 292 LYS A CA 1
ATOM 2389 C C . LYS A 1 292 ? 13.288 -0.535 -33.117 1.00 96.81 292 LYS A C 1
ATOM 2391 O O . LYS A 1 292 ? 12.893 0.527 -33.609 1.00 96.81 292 LYS A O 1
ATOM 2396 N N . PRO A 1 293 ? 14.551 -0.690 -32.672 1.00 95.88 293 PRO A N 1
ATOM 2397 C CA . PRO A 1 293 ? 15.520 0.408 -32.641 1.00 95.88 293 PRO A CA 1
ATOM 2398 C C . PRO A 1 293 ? 15.767 1.032 -34.022 1.00 95.88 293 PRO A C 1
ATOM 2400 O O . PRO A 1 293 ? 15.934 2.243 -34.107 1.00 95.88 293 PRO A O 1
ATOM 2403 N N . ASP A 1 294 ? 15.669 0.249 -35.103 1.00 96.50 294 ASP A N 1
ATOM 2404 C CA . ASP A 1 294 ? 15.833 0.720 -36.491 1.00 96.50 294 ASP A CA 1
ATOM 2405 C C . ASP A 1 294 ? 14.796 1.775 -36.929 1.00 96.50 294 ASP A C 1
ATOM 2407 O O . ASP A 1 294 ? 14.956 2.413 -37.968 1.00 96.50 294 ASP A O 1
ATOM 2411 N N . LEU A 1 295 ? 13.700 1.937 -36.177 1.00 96.38 295 LEU A N 1
ATOM 2412 C CA . LEU A 1 295 ? 12.669 2.944 -36.446 1.00 96.38 295 LEU A CA 1
ATOM 2413 C C . LEU A 1 295 ? 12.928 4.279 -35.741 1.00 96.38 295 LEU A C 1
ATOM 2415 O O . LEU A 1 295 ? 12.176 5.231 -35.961 1.00 96.38 295 LEU A O 1
ATOM 2419 N N . LEU A 1 296 ? 13.943 4.351 -34.880 1.00 96.69 296 LEU A N 1
ATOM 2420 C CA . LEU A 1 296 ? 14.382 5.601 -34.273 1.00 96.69 296 LEU A CA 1
ATOM 2421 C C . LEU A 1 296 ? 15.306 6.358 -35.226 1.00 96.69 296 LEU A C 1
ATOM 2423 O O . LEU A 1 296 ? 16.060 5.761 -35.996 1.00 96.69 296 LEU A O 1
ATOM 2427 N N . SER A 1 297 ? 15.270 7.692 -35.157 1.00 95.12 297 SER A N 1
ATOM 2428 C CA . SER A 1 297 ? 16.366 8.478 -35.719 1.00 95.12 297 SER A CA 1
ATOM 2429 C C . SER A 1 297 ? 17.637 8.207 -34.913 1.00 95.12 297 SER A C 1
ATOM 2431 O O . SER A 1 297 ? 17.567 7.771 -33.761 1.00 95.12 297 SER A O 1
ATOM 2433 N N . LYS A 1 298 ? 18.804 8.489 -35.498 1.00 95.31 298 LYS A N 1
ATOM 2434 C CA . LYS A 1 298 ? 20.071 8.334 -34.779 1.00 95.31 298 LYS A CA 1
ATOM 2435 C C . LYS A 1 298 ? 20.080 9.167 -33.494 1.00 95.31 298 LYS A C 1
ATOM 2437 O O . LYS A 1 298 ? 20.467 8.667 -32.451 1.00 95.31 298 LYS A O 1
ATOM 2442 N N . GLU A 1 299 ? 19.577 10.397 -33.557 1.00 95.75 299 GLU A N 1
ATOM 2443 C CA . GLU A 1 299 ? 19.505 11.290 -32.400 1.00 95.75 299 GLU A CA 1
ATOM 2444 C C . GLU A 1 299 ? 18.608 10.729 -31.288 1.00 95.75 299 GLU A C 1
ATOM 2446 O O . GLU A 1 299 ? 18.993 10.756 -30.122 1.00 95.75 299 GLU A O 1
ATOM 2451 N N . ASP A 1 300 ? 17.429 10.199 -31.635 1.00 95.62 300 ASP A N 1
ATOM 2452 C CA . ASP A 1 300 ? 16.509 9.605 -30.658 1.00 95.62 300 ASP A CA 1
ATOM 2453 C C . ASP A 1 300 ? 17.059 8.297 -30.067 1.00 95.62 300 ASP A C 1
ATOM 2455 O O . ASP A 1 300 ? 16.842 8.012 -28.886 1.00 95.62 300 ASP A O 1
ATOM 2459 N N . TYR A 1 301 ? 17.757 7.496 -30.877 1.00 96.69 301 TYR A N 1
ATOM 2460 C CA . TYR A 1 301 ? 18.444 6.296 -30.408 1.00 96.69 301 TYR A CA 1
ATOM 2461 C C . TYR A 1 301 ? 19.545 6.663 -29.411 1.00 96.69 301 TYR A C 1
ATOM 2463 O O . TYR A 1 301 ? 19.527 6.158 -28.289 1.00 96.69 301 TYR A O 1
ATOM 2471 N N . ASP A 1 302 ? 20.447 7.571 -29.796 1.00 95.56 302 ASP A N 1
ATOM 2472 C CA . ASP A 1 302 ? 21.588 7.999 -28.984 1.00 95.56 302 ASP A CA 1
ATOM 2473 C C . ASP A 1 302 ? 21.103 8.627 -27.661 1.00 95.56 302 ASP A C 1
ATOM 2475 O O . ASP A 1 302 ? 21.615 8.292 -26.595 1.00 95.56 302 ASP A O 1
ATOM 2479 N N . GLU A 1 303 ? 20.037 9.445 -27.684 1.00 95.38 303 GLU A N 1
ATOM 2480 C CA . GLU A 1 303 ? 19.425 10.028 -26.475 1.00 95.38 303 GLU A CA 1
ATOM 2481 C C . GLU A 1 303 ? 19.017 8.952 -25.451 1.00 95.38 303 GLU A C 1
ATOM 2483 O O . GLU A 1 303 ? 19.338 9.042 -24.255 1.00 95.38 303 GLU A O 1
ATOM 2488 N N . ILE A 1 304 ? 18.285 7.929 -25.905 1.00 96.50 304 ILE A N 1
ATOM 2489 C CA . ILE A 1 304 ? 17.797 6.856 -25.034 1.00 96.50 304 ILE A CA 1
ATOM 2490 C C . ILE A 1 304 ? 18.945 5.939 -24.611 1.00 96.50 304 ILE A C 1
ATOM 2492 O O . ILE A 1 304 ? 19.036 5.594 -23.429 1.00 96.50 304 ILE A O 1
ATOM 2496 N N . HIS A 1 305 ? 19.825 5.575 -25.544 1.00 95.62 305 HIS A N 1
ATOM 2497 C CA . HIS A 1 305 ? 20.969 4.711 -25.288 1.00 95.62 305 HIS A CA 1
ATOM 2498 C C . HIS A 1 305 ? 21.893 5.327 -24.231 1.00 95.62 305 HIS A C 1
ATOM 2500 O O . HIS A 1 305 ? 22.109 4.714 -23.186 1.00 95.62 305 HIS A O 1
ATOM 2506 N N . ASP A 1 306 ? 22.322 6.578 -24.415 1.00 94.38 306 ASP A N 1
ATOM 2507 C CA . ASP A 1 306 ? 23.181 7.303 -23.473 1.00 94.3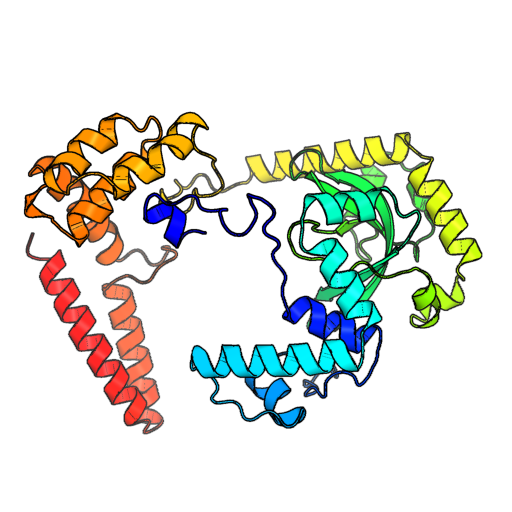8 306 ASP A CA 1
ATOM 2508 C C . ASP A 1 306 ? 22.550 7.424 -22.088 1.00 94.38 306 ASP A C 1
ATOM 2510 O O . ASP A 1 306 ? 23.227 7.334 -21.057 1.00 94.38 306 ASP A O 1
ATOM 2514 N N . THR A 1 307 ? 21.233 7.640 -22.041 1.00 92.75 307 THR A N 1
ATOM 2515 C CA . THR A 1 307 ? 20.495 7.695 -20.777 1.00 92.75 307 THR A CA 1
ATOM 2516 C C . THR A 1 307 ? 20.575 6.362 -20.038 1.00 92.75 307 THR A C 1
ATOM 2518 O O . THR A 1 307 ? 20.760 6.349 -18.819 1.00 92.75 307 THR A O 1
ATOM 2521 N N . ILE A 1 308 ? 20.467 5.239 -20.749 1.00 92.81 308 ILE A N 1
ATOM 2522 C CA . ILE A 1 308 ? 20.595 3.902 -20.163 1.00 92.81 308 ILE A CA 1
ATOM 2523 C C . ILE A 1 308 ? 22.049 3.634 -19.758 1.00 92.81 308 ILE A C 1
ATOM 2525 O O . ILE A 1 308 ? 22.269 3.257 -18.608 1.00 92.81 308 ILE A O 1
ATOM 2529 N N . VAL A 1 309 ? 23.029 3.912 -20.625 1.00 93.88 309 VAL A N 1
ATOM 2530 C CA . VAL A 1 309 ? 24.474 3.763 -20.356 1.00 93.88 309 VAL A CA 1
ATOM 2531 C C . VAL A 1 309 ? 24.864 4.484 -19.063 1.00 93.88 309 VAL A C 1
ATOM 2533 O O . VAL A 1 309 ? 25.405 3.869 -18.141 1.00 93.88 309 VAL A O 1
ATOM 2536 N N . LYS A 1 310 ? 24.485 5.763 -18.921 1.00 91.31 310 LYS A N 1
ATOM 2537 C CA . LYS A 1 310 ? 24.733 6.561 -17.705 1.00 91.31 310 LYS A CA 1
ATOM 2538 C C . LYS A 1 310 ? 24.107 5.954 -16.449 1.00 91.31 310 LYS A C 1
ATOM 2540 O O . LYS A 1 310 ? 24.621 6.170 -15.355 1.00 91.31 310 LYS A O 1
ATOM 2545 N N . ARG A 1 311 ? 22.991 5.228 -16.570 1.00 90.19 311 ARG A N 1
ATOM 2546 C CA . ARG A 1 311 ? 22.310 4.584 -15.433 1.00 90.19 311 ARG A CA 1
ATOM 2547 C C . ARG A 1 311 ? 22.909 3.223 -15.082 1.00 90.19 311 ARG A C 1
ATOM 2549 O O . ARG A 1 311 ? 22.928 2.897 -13.897 1.00 90.19 311 ARG A O 1
ATOM 2556 N N . VAL A 1 312 ? 23.352 2.438 -16.065 1.00 92.25 312 VAL A N 1
ATOM 2557 C CA . VAL A 1 312 ? 23.824 1.057 -15.854 1.00 92.25 312 VAL A CA 1
ATOM 2558 C C . VAL A 1 312 ? 25.324 0.971 -15.577 1.00 92.25 312 VAL A C 1
ATOM 2560 O O . VAL A 1 312 ? 25.716 0.140 -14.766 1.00 92.25 312 VAL A O 1
ATOM 2563 N N . LEU A 1 313 ? 26.151 1.842 -16.168 1.00 92.69 313 LEU A N 1
ATOM 2564 C CA . LEU A 1 313 ? 27.613 1.837 -15.985 1.00 92.69 313 LEU A CA 1
ATOM 2565 C C . LEU A 1 313 ? 28.106 2.780 -14.878 1.00 92.69 313 LEU A C 1
ATOM 2567 O O . LEU A 1 313 ? 29.300 2.832 -14.594 1.00 92.69 313 LEU A O 1
ATOM 2571 N N . THR A 1 314 ? 27.216 3.545 -14.239 1.00 89.25 314 THR A N 1
ATOM 2572 C CA . THR A 1 314 ? 27.636 4.453 -13.164 1.00 89.25 314 THR A CA 1
ATOM 2573 C C . THR A 1 314 ? 28.209 3.693 -11.966 1.00 89.25 314 THR A C 1
ATOM 2575 O O . THR A 1 314 ? 27.685 2.664 -11.535 1.00 89.25 314 THR A O 1
ATOM 2578 N N . THR A 1 315 ? 29.279 4.250 -11.406 1.00 86.50 315 THR A N 1
ATOM 2579 C CA . THR A 1 315 ? 29.949 3.781 -10.188 1.00 86.50 315 THR A CA 1
ATOM 2580 C C . THR A 1 315 ? 29.447 4.490 -8.929 1.00 86.50 315 THR A C 1
ATOM 2582 O O . THR A 1 315 ? 29.970 4.258 -7.844 1.00 86.50 315 THR A O 1
ATOM 2585 N N . ASN A 1 316 ? 28.449 5.375 -9.049 1.00 80.44 316 ASN A N 1
ATOM 2586 C CA . ASN A 1 316 ? 27.858 6.034 -7.891 1.00 80.44 316 ASN A CA 1
ATOM 2587 C C . ASN A 1 316 ? 26.880 5.083 -7.172 1.00 80.44 316 ASN A C 1
ATOM 2589 O O . ASN A 1 316 ? 25.797 4.790 -7.683 1.00 80.44 316 ASN A O 1
ATOM 2593 N N . ASP A 1 317 ? 27.248 4.664 -5.961 1.00 65.81 317 ASP A N 1
ATOM 2594 C CA . ASP A 1 317 ? 26.481 3.745 -5.109 1.00 65.81 317 ASP A CA 1
ATOM 2595 C C . ASP A 1 317 ? 25.204 4.348 -4.492 1.00 65.81 317 ASP A C 1
ATOM 2597 O O . ASP A 1 317 ? 24.393 3.625 -3.910 1.00 65.81 317 ASP A O 1
ATOM 2601 N N . GLU A 1 318 ? 24.963 5.654 -4.643 1.00 67.75 318 GLU A N 1
ATOM 2602 C CA . GLU A 1 318 ? 23.774 6.333 -4.103 1.00 67.75 318 GLU A CA 1
ATOM 2603 C C . GLU A 1 318 ? 22.490 6.067 -4.916 1.00 67.75 318 GLU A C 1
ATOM 2605 O O . GLU A 1 318 ? 21.403 6.537 -4.567 1.00 67.75 318 GLU A O 1
ATOM 2610 N N . LYS A 1 319 ? 22.571 5.308 -6.017 1.00 68.56 319 LYS A N 1
ATOM 2611 C CA . LYS A 1 319 ? 21.412 5.024 -6.875 1.00 68.56 319 LYS A CA 1
ATOM 2612 C C . LYS A 1 319 ? 20.471 3.977 -6.263 1.00 68.56 319 LYS A C 1
ATOM 2614 O O . LYS A 1 319 ? 20.863 3.044 -5.568 1.00 68.56 319 LYS A O 1
ATOM 2619 N N . LYS A 1 320 ? 19.176 4.120 -6.573 1.00 75.19 320 LYS A N 1
ATOM 2620 C CA . LYS A 1 320 ? 18.081 3.266 -6.063 1.00 75.19 320 LYS A CA 1
ATOM 2621 C C . LYS A 1 320 ? 17.947 1.916 -6.786 1.00 75.19 320 LYS A C 1
ATOM 2623 O O . LYS A 1 320 ? 17.038 1.151 -6.468 1.00 75.19 320 LYS A O 1
ATOM 2628 N N . TRP A 1 321 ? 18.795 1.642 -7.770 1.00 83.81 321 TRP A N 1
ATOM 2629 C CA . TRP A 1 321 ? 18.814 0.417 -8.570 1.00 83.81 321 TRP A CA 1
ATOM 2630 C C . TRP A 1 321 ? 20.240 -0.130 -8.656 1.00 83.81 321 TRP A C 1
ATOM 2632 O O . TRP A 1 321 ? 21.200 0.591 -8.386 1.00 83.81 321 TRP A O 1
ATOM 2642 N N . ASN A 1 322 ? 20.370 -1.399 -9.041 1.00 88.19 322 ASN A N 1
ATOM 2643 C CA . ASN A 1 322 ? 21.676 -2.016 -9.248 1.00 88.19 322 ASN A CA 1
ATOM 2644 C C . ASN A 1 322 ? 22.305 -1.540 -10.563 1.00 88.19 322 ASN A C 1
ATOM 2646 O O . ASN A 1 322 ? 21.632 -1.457 -11.590 1.00 88.19 322 ASN A O 1
ATOM 2650 N N . THR A 1 323 ? 23.601 -1.244 -10.511 1.00 93.25 323 THR A N 1
ATOM 2651 C CA . THR A 1 323 ? 24.450 -0.927 -11.666 1.00 93.25 323 THR A CA 1
ATOM 2652 C C . THR A 1 323 ? 25.318 -2.136 -11.997 1.00 93.25 323 THR A C 1
ATOM 2654 O O . THR A 1 323 ? 25.435 -3.052 -11.179 1.00 93.25 323 THR A O 1
ATOM 2657 N N . ILE A 1 324 ? 25.934 -2.162 -13.175 1.00 94.94 324 ILE A N 1
ATOM 2658 C CA . ILE A 1 324 ? 26.856 -3.232 -13.572 1.00 94.94 324 ILE A CA 1
ATOM 2659 C C . ILE A 1 324 ? 28.030 -3.338 -12.578 1.00 94.94 324 ILE A C 1
ATOM 2661 O O . ILE A 1 324 ? 28.178 -4.411 -11.987 1.00 94.94 324 ILE A O 1
ATOM 2665 N N . PRO A 1 325 ? 28.769 -2.251 -12.248 1.00 94.12 325 PRO A N 1
ATOM 2666 C CA . PRO A 1 325 ? 29.856 -2.322 -11.265 1.00 94.12 325 PRO A CA 1
ATOM 2667 C C . PRO A 1 325 ? 29.408 -2.840 -9.893 1.00 94.12 325 PRO A C 1
ATOM 2669 O O . PRO A 1 325 ? 30.060 -3.695 -9.293 1.00 94.12 325 PRO A O 1
ATOM 2672 N N . ARG A 1 326 ? 28.253 -2.369 -9.405 1.00 93.31 326 ARG A N 1
ATOM 2673 C CA . ARG A 1 326 ? 27.698 -2.820 -8.125 1.00 93.31 326 ARG A CA 1
ATOM 2674 C C . ARG A 1 326 ? 27.282 -4.289 -8.165 1.00 93.31 326 ARG A C 1
ATOM 2676 O O . ARG A 1 326 ? 27.484 -5.010 -7.192 1.00 93.31 326 ARG A O 1
ATOM 2683 N N . THR A 1 327 ? 26.707 -4.736 -9.279 1.00 94.56 327 THR A N 1
ATOM 2684 C CA . THR A 1 327 ? 26.280 -6.128 -9.446 1.00 94.56 327 THR A CA 1
ATOM 2685 C C . THR A 1 327 ? 27.483 -7.065 -9.418 1.00 94.56 327 THR A C 1
ATOM 2687 O O . THR A 1 327 ? 27.412 -8.081 -8.735 1.00 94.56 327 THR A O 1
ATOM 2690 N N . TYR A 1 328 ? 28.612 -6.702 -10.039 1.00 95.69 328 TYR A N 1
ATOM 2691 C CA . TYR A 1 328 ? 29.854 -7.474 -9.912 1.00 95.69 328 TYR A CA 1
ATOM 2692 C C . TYR A 1 328 ? 30.339 -7.576 -8.460 1.00 95.69 328 TYR A C 1
ATOM 2694 O O . TYR A 1 328 ? 30.627 -8.673 -7.983 1.00 95.69 328 TYR A O 1
ATOM 2702 N N . ALA A 1 329 ? 30.340 -6.470 -7.709 1.00 94.12 329 ALA A N 1
ATOM 2703 C CA . ALA A 1 329 ? 30.726 -6.496 -6.295 1.00 94.12 329 ALA A CA 1
ATOM 2704 C C . ALA A 1 329 ? 29.798 -7.390 -5.439 1.00 94.12 329 ALA A C 1
ATOM 2706 O O . ALA A 1 329 ? 30.250 -8.111 -4.539 1.00 94.12 329 ALA A O 1
ATOM 2707 N N . GLU A 1 330 ? 28.490 -7.371 -5.723 1.00 94.69 330 GLU A N 1
ATOM 2708 C CA . GLU A 1 330 ? 27.512 -8.262 -5.090 1.00 94.69 330 GLU A CA 1
ATOM 2709 C C . GLU A 1 330 ? 27.751 -9.730 -5.484 1.00 94.69 330 GLU A C 1
ATOM 2711 O O . GLU A 1 330 ? 27.701 -10.604 -4.611 1.00 94.69 330 GLU A O 1
ATOM 2716 N N . ILE A 1 331 ? 28.075 -10.003 -6.753 1.00 96.62 331 ILE A N 1
ATOM 2717 C CA . ILE A 1 331 ? 28.441 -11.335 -7.249 1.00 96.62 331 ILE A CA 1
ATOM 2718 C C . ILE A 1 331 ? 29.661 -11.864 -6.500 1.00 96.62 331 ILE A C 1
ATOM 2720 O O . ILE A 1 331 ? 29.574 -12.945 -5.925 1.00 96.62 331 ILE A O 1
ATOM 2724 N N . ASP A 1 332 ? 30.755 -11.113 -6.407 1.00 96.31 332 ASP A N 1
ATOM 2725 C CA . ASP A 1 332 ? 31.971 -11.575 -5.723 1.00 96.31 332 ASP A CA 1
ATOM 2726 C C . ASP A 1 332 ? 31.724 -11.874 -4.240 1.00 96.31 332 ASP A C 1
ATOM 2728 O O . ASP A 1 332 ? 32.140 -12.911 -3.707 1.00 96.31 332 ASP A O 1
ATOM 2732 N N . THR A 1 333 ? 30.956 -11.006 -3.578 1.00 96.38 333 THR A N 1
ATOM 2733 C CA . THR A 1 333 ? 30.558 -11.194 -2.179 1.00 96.38 333 THR A CA 1
ATOM 2734 C C . THR A 1 333 ? 29.724 -12.467 -1.999 1.00 96.38 333 THR A C 1
ATOM 2736 O O . THR A 1 333 ? 29.942 -13.246 -1.060 1.00 96.38 333 THR A O 1
ATOM 2739 N N . LEU A 1 334 ? 28.750 -12.697 -2.884 1.00 97.12 334 LEU A N 1
ATOM 2740 C CA . LEU A 1 334 ? 27.886 -13.876 -2.841 1.00 97.12 334 LEU A CA 1
ATOM 2741 C C . LEU A 1 334 ? 28.637 -15.152 -3.224 1.00 97.12 334 LEU A C 1
ATOM 2743 O O . LEU A 1 334 ? 28.426 -16.175 -2.572 1.00 97.12 334 LEU A O 1
ATOM 2747 N N . ARG A 1 335 ? 29.549 -15.088 -4.197 1.00 97.00 335 ARG A N 1
ATOM 2748 C CA . ARG A 1 335 ? 30.394 -16.199 -4.649 1.00 97.00 335 ARG A CA 1
ATOM 2749 C C . ARG A 1 335 ? 31.238 -16.716 -3.489 1.00 97.00 335 ARG A C 1
ATOM 2751 O O . ARG A 1 335 ? 31.073 -17.869 -3.091 1.00 97.00 335 ARG A O 1
ATOM 2758 N N . ALA A 1 336 ? 31.981 -15.836 -2.815 1.00 96.25 336 ALA A N 1
ATOM 2759 C CA . ALA A 1 336 ? 32.780 -16.198 -1.641 1.00 96.25 336 ALA A CA 1
ATOM 2760 C C . ALA A 1 336 ? 31.936 -16.805 -0.500 1.00 96.25 336 ALA A C 1
ATOM 2762 O O . ALA A 1 336 ? 32.370 -17.716 0.214 1.00 96.25 336 ALA A O 1
ATOM 2763 N N . LYS A 1 337 ? 30.706 -16.315 -0.299 1.00 96.75 337 LYS A N 1
ATOM 2764 C CA . LYS A 1 337 ? 29.773 -16.864 0.699 1.00 96.75 337 LYS A CA 1
ATOM 2765 C C . LYS A 1 337 ? 29.251 -18.250 0.302 1.00 96.75 337 LYS A C 1
ATOM 2767 O O . LYS A 1 337 ? 29.131 -19.134 1.159 1.00 96.75 337 LYS A O 1
ATOM 2772 N N . PHE A 1 338 ? 28.890 -18.442 -0.961 1.00 96.75 338 PHE A N 1
ATOM 2773 C CA . PHE A 1 338 ? 28.324 -19.693 -1.461 1.00 96.75 338 PHE A CA 1
ATOM 2774 C C . PHE A 1 338 ? 29.376 -20.791 -1.615 1.00 96.75 338 PHE A C 1
ATOM 2776 O O . PHE A 1 338 ? 29.069 -21.940 -1.308 1.00 96.75 338 PHE A O 1
ATOM 2783 N N . GLU A 1 339 ? 30.624 -20.449 -1.932 1.00 95.00 339 GLU A N 1
ATOM 2784 C CA . GLU A 1 339 ? 31.764 -21.373 -1.883 1.00 95.00 339 GLU A CA 1
ATOM 2785 C C . GLU A 1 339 ? 32.010 -21.886 -0.461 1.00 95.00 339 GLU A C 1
ATOM 2787 O O . GLU A 1 339 ? 32.032 -23.096 -0.229 1.00 95.00 339 GLU A O 1
ATOM 2792 N N . LYS A 1 340 ? 32.087 -20.982 0.529 1.00 95.62 340 LYS A N 1
ATOM 2793 C CA . LYS A 1 340 ? 32.251 -21.355 1.949 1.00 95.62 340 LYS A CA 1
ATOM 2794 C C . LYS A 1 340 ? 31.134 -22.266 2.455 1.00 95.62 340 LYS A C 1
ATOM 2796 O O . LYS A 1 340 ? 31.383 -23.161 3.257 1.00 95.62 340 LYS A O 1
ATOM 2801 N N . SER A 1 341 ? 29.904 -22.033 1.999 1.00 94.88 341 SER A N 1
ATOM 2802 C CA . SER A 1 341 ? 28.736 -22.847 2.363 1.00 94.88 341 SER A CA 1
ATOM 2803 C C . SER A 1 341 ? 28.490 -24.040 1.433 1.00 94.88 341 SER A C 1
ATOM 2805 O O . SER A 1 341 ? 27.526 -24.770 1.654 1.00 94.88 341 SER A O 1
ATOM 2807 N N . LYS A 1 342 ? 29.355 -24.265 0.430 1.00 94.50 342 LYS A N 1
ATOM 2808 C CA . LYS A 1 342 ? 29.251 -25.337 -0.576 1.00 94.50 342 LYS A CA 1
ATOM 2809 C C . LYS A 1 342 ? 27.878 -25.397 -1.266 1.00 94.50 342 LYS A C 1
ATOM 2811 O O . LYS A 1 342 ? 27.336 -26.471 -1.515 1.00 94.50 342 LYS A O 1
ATOM 2816 N N . ALA A 1 343 ? 27.291 -24.236 -1.556 1.00 94.81 343 ALA A N 1
ATOM 2817 C CA . ALA A 1 343 ? 25.963 -24.113 -2.152 1.00 94.81 343 ALA A CA 1
ATOM 2818 C C . ALA A 1 343 ? 26.021 -24.176 -3.692 1.00 94.81 343 ALA A C 1
ATOM 2820 O O . ALA A 1 343 ? 25.813 -23.166 -4.363 1.00 94.81 343 ALA A O 1
ATOM 2821 N N . THR A 1 344 ? 26.291 -25.362 -4.247 1.00 94.38 344 THR A N 1
ATOM 2822 C CA . THR A 1 344 ? 26.563 -25.584 -5.683 1.00 94.38 344 THR A CA 1
ATOM 2823 C C . THR A 1 344 ? 25.494 -25.016 -6.623 1.00 94.38 344 THR A C 1
ATOM 2825 O O . THR A 1 344 ? 25.833 -24.306 -7.563 1.00 94.38 344 THR A O 1
ATOM 2828 N N . GLU A 1 345 ? 24.205 -25.238 -6.345 1.00 94.44 345 GLU A N 1
ATOM 2829 C CA . GLU A 1 345 ? 23.113 -24.705 -7.183 1.00 94.44 345 GLU A CA 1
ATOM 2830 C C . GLU A 1 345 ? 23.100 -23.172 -7.220 1.00 94.44 345 GLU A C 1
ATOM 2832 O O . GLU A 1 345 ? 22.914 -22.560 -8.268 1.00 94.44 345 GLU A O 1
ATOM 2837 N N . LYS A 1 346 ? 23.365 -22.528 -6.077 1.0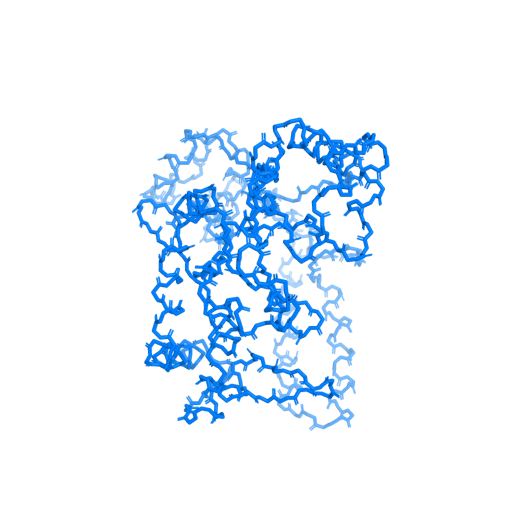0 95.19 346 LYS A N 1
ATOM 2838 C CA . LYS A 1 346 ? 23.421 -21.064 -6.004 1.00 95.19 346 LYS A CA 1
ATOM 2839 C C . LYS A 1 346 ? 24.634 -20.506 -6.733 1.00 95.19 346 LYS A C 1
ATOM 2841 O O . LYS A 1 346 ? 24.528 -19.426 -7.296 1.00 95.19 346 LYS A O 1
ATOM 2846 N N . LEU A 1 347 ? 25.759 -21.223 -6.723 1.00 96.00 347 LEU A N 1
ATOM 2847 C CA . LEU A 1 347 ? 26.944 -20.853 -7.500 1.00 96.00 347 LEU A CA 1
ATOM 2848 C C . LEU A 1 347 ? 26.663 -20.924 -9.000 1.00 96.00 347 LEU A C 1
ATOM 2850 O O . LEU A 1 347 ? 27.023 -19.999 -9.715 1.00 96.00 347 LEU A O 1
ATOM 2854 N N . LYS A 1 348 ? 25.956 -21.962 -9.460 1.00 96.50 348 LYS A N 1
ATOM 2855 C CA . LYS A 1 348 ? 25.550 -22.076 -10.863 1.00 96.50 348 LYS A CA 1
ATOM 2856 C C . LYS A 1 348 ? 24.634 -20.924 -11.289 1.00 96.50 348 LYS A C 1
ATOM 2858 O O . LYS A 1 348 ? 24.918 -20.267 -12.282 1.00 96.50 348 LYS A O 1
ATOM 2863 N N . MET A 1 349 ? 23.595 -20.630 -10.503 1.00 96.19 349 MET A N 1
ATOM 2864 C CA . MET A 1 349 ? 22.715 -19.481 -10.764 1.00 96.19 349 MET A CA 1
ATOM 2865 C C . MET A 1 349 ? 23.484 -18.155 -10.771 1.00 96.19 349 MET A C 1
ATOM 2867 O O . MET A 1 349 ? 23.198 -17.271 -11.570 1.00 96.19 349 MET A O 1
ATOM 2871 N N . LEU A 1 350 ? 24.445 -17.997 -9.858 1.00 96.81 350 LEU A N 1
ATOM 2872 C CA . LEU A 1 350 ? 25.255 -16.787 -9.775 1.00 96.81 350 LEU A CA 1
ATOM 2873 C C . LEU A 1 350 ? 26.152 -16.619 -11.005 1.00 96.81 350 LEU A C 1
ATOM 2875 O O . LEU A 1 350 ? 26.335 -15.497 -11.463 1.00 96.81 350 LEU A O 1
ATOM 2879 N N . GLU A 1 351 ? 26.667 -17.718 -11.552 1.00 97.19 351 GLU A N 1
ATOM 2880 C CA . GLU A 1 351 ? 27.464 -17.693 -12.776 1.00 97.19 351 GLU A CA 1
ATOM 2881 C C . GLU A 1 351 ? 26.619 -17.354 -14.009 1.00 97.19 351 GLU A C 1
ATOM 2883 O O . GLU A 1 351 ? 27.036 -16.542 -14.826 1.00 97.19 351 GLU A O 1
ATOM 2888 N N . GLU A 1 352 ? 25.395 -17.879 -14.108 1.00 97.50 352 GLU A N 1
ATOM 2889 C CA . GLU A 1 352 ? 24.444 -17.476 -15.157 1.00 97.50 352 GLU A CA 1
ATOM 2890 C C . GLU A 1 352 ? 24.151 -15.964 -15.102 1.00 97.50 352 GLU A C 1
ATOM 2892 O O . GLU A 1 352 ? 24.109 -15.298 -16.137 1.00 97.50 352 GLU A O 1
ATOM 2897 N N . ILE A 1 353 ? 24.011 -15.398 -13.895 1.00 97.00 353 ILE A N 1
ATOM 2898 C CA . ILE A 1 353 ? 23.865 -13.946 -13.705 1.00 97.00 353 ILE A CA 1
ATOM 2899 C C . ILE A 1 353 ? 25.146 -13.208 -14.118 1.00 97.00 353 ILE A C 1
ATOM 2901 O O . ILE A 1 353 ? 25.046 -12.170 -14.766 1.00 97.00 353 ILE A O 1
ATOM 2905 N N . ASN A 1 354 ? 26.329 -13.720 -13.766 1.00 97.38 354 ASN A N 1
ATOM 2906 C CA . ASN A 1 354 ? 27.608 -13.106 -14.130 1.00 97.38 354 ASN A CA 1
ATOM 2907 C C . ASN A 1 354 ? 27.770 -13.000 -15.652 1.00 97.38 354 ASN A C 1
ATOM 2909 O O . ASN A 1 354 ? 27.996 -11.906 -16.161 1.00 97.38 354 ASN A O 1
ATOM 2913 N N . VAL A 1 355 ? 27.551 -14.102 -16.376 1.00 97.75 355 VAL A N 1
ATOM 2914 C CA . VAL A 1 355 ? 27.608 -14.132 -17.847 1.00 97.75 355 VAL A CA 1
ATOM 2915 C C . VAL A 1 355 ? 26.626 -13.130 -18.456 1.00 97.75 355 VAL A C 1
ATOM 2917 O O . VAL A 1 355 ? 26.993 -12.362 -19.342 1.00 97.75 355 VAL A O 1
ATOM 2920 N N . TYR A 1 356 ? 25.395 -13.076 -17.942 1.00 96.81 356 TYR A N 1
ATOM 2921 C CA . TYR A 1 356 ? 24.400 -12.110 -18.405 1.00 96.81 356 TYR A CA 1
ATOM 2922 C C . TYR A 1 356 ? 24.842 -10.652 -18.184 1.00 96.81 356 TYR A C 1
ATOM 2924 O O . TYR A 1 356 ? 24.655 -9.802 -19.053 1.00 96.81 356 TYR A O 1
ATOM 2932 N N . VAL A 1 357 ? 25.451 -10.342 -17.036 1.00 96.12 357 VAL A N 1
ATOM 2933 C CA . VAL A 1 357 ? 25.953 -8.991 -16.736 1.00 96.12 357 VAL A CA 1
ATOM 2934 C C . VAL A 1 357 ? 27.139 -8.623 -17.634 1.00 96.12 357 VAL A C 1
ATOM 2936 O O . VAL A 1 357 ? 27.183 -7.494 -18.121 1.00 96.12 357 VAL A O 1
ATOM 2939 N N . GLU A 1 358 ? 28.040 -9.564 -17.928 1.00 96.38 358 GLU A N 1
ATOM 2940 C CA . GLU A 1 358 ? 29.150 -9.363 -18.873 1.00 96.38 358 GLU A CA 1
ATOM 2941 C C . GLU A 1 358 ? 28.657 -9.078 -20.300 1.00 96.38 358 GLU A C 1
ATOM 2943 O O . GLU A 1 358 ? 29.223 -8.242 -21.009 1.00 96.38 358 GLU A O 1
ATOM 2948 N N . GLU A 1 359 ? 27.594 -9.753 -20.744 1.00 95.69 359 GLU A N 1
ATOM 2949 C CA . GLU A 1 359 ? 26.952 -9.477 -22.035 1.00 95.69 359 GLU A CA 1
ATOM 2950 C C . GLU A 1 359 ? 26.324 -8.079 -22.073 1.00 95.69 359 GLU A C 1
ATOM 2952 O O . GLU A 1 359 ? 26.503 -7.350 -23.054 1.00 95.69 359 GLU A O 1
ATOM 2957 N N . LEU A 1 360 ? 25.646 -7.669 -20.994 1.00 94.25 360 LEU A N 1
ATOM 2958 C CA . LEU A 1 360 ? 25.104 -6.314 -20.874 1.00 94.25 360 LEU A CA 1
ATOM 2959 C C . LEU A 1 360 ? 26.211 -5.257 -20.899 1.00 94.25 360 LEU A C 1
ATOM 2961 O O . LEU A 1 360 ? 26.078 -4.250 -21.592 1.00 94.25 360 LEU A O 1
ATOM 2965 N N . GLU A 1 361 ? 27.306 -5.469 -20.170 1.00 95.19 361 GLU A N 1
ATOM 2966 C CA . GLU A 1 361 ? 28.438 -4.542 -20.151 1.00 95.19 361 GLU A CA 1
ATOM 2967 C C . GLU A 1 361 ? 29.042 -4.379 -21.543 1.00 95.19 361 GLU A C 1
ATOM 2969 O O . GLU A 1 361 ? 29.255 -3.249 -21.983 1.00 95.19 361 GLU A O 1
ATOM 2974 N N . LYS A 1 362 ? 29.256 -5.483 -22.271 1.00 94.31 362 LYS A N 1
ATOM 2975 C CA . LYS A 1 362 ? 29.725 -5.433 -23.661 1.00 94.31 362 LYS A CA 1
ATOM 2976 C C . LYS A 1 362 ? 28.777 -4.610 -24.524 1.00 94.31 362 LYS A C 1
ATOM 2978 O O . LYS A 1 362 ? 29.251 -3.731 -25.236 1.00 94.31 362 LYS A O 1
ATOM 2983 N N . PHE A 1 363 ? 27.470 -4.845 -24.431 1.00 91.38 363 PHE A N 1
ATOM 2984 C CA . PHE A 1 363 ? 26.479 -4.107 -25.214 1.00 91.38 363 PHE A CA 1
ATOM 2985 C C . PHE A 1 363 ? 26.519 -2.593 -24.946 1.00 91.38 363 PHE A C 1
ATOM 2987 O O . PHE A 1 363 ? 26.512 -1.811 -25.890 1.00 91.38 363 PHE A O 1
ATOM 2994 N N . TYR A 1 364 ? 26.612 -2.175 -23.680 1.00 92.00 364 TYR A N 1
ATOM 2995 C CA . TYR A 1 364 ? 26.598 -0.754 -23.304 1.00 92.00 364 TYR A CA 1
ATOM 2996 C C . TYR A 1 364 ? 27.964 -0.056 -23.369 1.00 92.00 364 TYR A C 1
ATOM 2998 O O . TYR A 1 364 ? 28.014 1.167 -23.284 1.00 92.00 364 TYR A O 1
ATOM 3006 N N . SER A 1 365 ? 29.063 -0.804 -23.498 1.00 86.94 365 SER A N 1
ATOM 3007 C CA . SER A 1 365 ? 30.421 -0.240 -23.586 1.00 86.94 365 SER A CA 1
ATOM 3008 C C . SER A 1 365 ? 30.930 -0.085 -25.025 1.00 86.94 365 SER A C 1
ATOM 3010 O O . SER A 1 365 ? 31.959 0.551 -25.227 1.00 86.94 365 SER A O 1
ATOM 3012 N N . HIS A 1 366 ? 30.256 -0.686 -26.016 1.00 67.25 366 HIS A N 1
ATOM 3013 C CA . HIS A 1 366 ? 30.656 -0.667 -27.435 1.00 67.25 366 HIS A CA 1
ATOM 3014 C C . HIS A 1 366 ? 29.887 0.363 -28.291 1.00 67.25 366 HIS A C 1
ATOM 3016 O O . HIS A 1 366 ? 29.832 0.204 -29.512 1.00 67.25 366 HIS A O 1
ATOM 3022 N N . ALA A 1 367 ? 29.306 1.399 -27.681 1.00 50.06 367 ALA A N 1
ATOM 3023 C CA . ALA A 1 367 ? 28.598 2.475 -28.380 1.00 50.06 367 ALA A CA 1
ATOM 3024 C C . ALA A 1 367 ? 29.379 3.792 -28.336 1.00 50.06 367 ALA A C 1
ATOM 3026 O O . ALA A 1 367 ? 29.805 4.184 -27.223 1.00 50.06 367 ALA A O 1
#